Protein AF-A0A924AVD1-F1 (afdb_monomer_lite)

Foldseek 3Di:
DPPVVVPVVVVVVVVVVVVVVVVVVVLVVLLVVLLQVVLVQVQCLCADPVSVVVQCVQPVLCVCQVVLADSQVFQDKDWGWGDGDNDIDTLVQFQWAAASNNDIDRHADQPFADNRGFKTKHKIWGWPDNDRPRSFTKIKIKIWIWGDDGVRHIGTPVVSIDIDIDRPQVNDCQSVLVVLCFHDDPSDTGNPVFPPQEDVVVVWTFFDADPVGHTQTEHCDVDDDDPQWDFPGADSHGHTDIDGDDD

Sequence (247 aa):
MLVVAGLSSVVVLGTSSIFVNSIKAESVNERQFWLAARRMGFQSLIRSTNGWNAILANNPNMACFAAGTGCAAFSTSQPLVLSVDTDVLDGASNTNGMNNKGDFCNNFNVTNGDSSCPVGIKLNWVALCDDAACLRAQPKITIRFQTKEVGGPLIDLKSYDLIVFKDPKLESLNEVCTAMDGVLVGTICNITSLASACDPANSSFPLGFDNTGNVICGKPNPGACSASDVATGFDAQGGILCAPACL

Structure (mmCIF, N/CA/C/O backbone):
data_AF-A0A924AVD1-F1
#
_entry.id   AF-A0A924AVD1-F1
#
loop_
_atom_site.group_PDB
_atom_site.id
_atom_site.type_symbol
_atom_site.label_atom_id
_atom_site.label_alt_id
_atom_site.label_comp_id
_atom_site.label_asym_id
_atom_site.label_entity_id
_atom_site.label_seq_id
_atom_site.pdbx_PDB_ins_code
_atom_site.Cartn_x
_atom_site.Cartn_y
_atom_site.Cartn_z
_atom_site.occupancy
_atom_site.B_iso_or_equiv
_atom_site.auth_seq_id
_atom_site.auth_comp_id
_atom_site.auth_asym_id
_atom_site.auth_atom_id
_atom_site.pdbx_PDB_model_num
ATOM 1 N N . MET A 1 1 ? 29.055 -11.663 -63.057 1.00 41.22 1 MET A N 1
ATOM 2 C CA . MET A 1 1 ? 28.928 -12.123 -61.654 1.00 41.22 1 MET A CA 1
ATOM 3 C C . MET A 1 1 ? 29.045 -10.921 -60.703 1.00 41.22 1 MET A C 1
ATOM 5 O O . MET A 1 1 ? 30.032 -10.787 -60.003 1.00 41.22 1 MET A O 1
ATOM 9 N N . LEU A 1 2 ? 28.085 -9.984 -60.725 1.00 39.72 2 LEU A N 1
ATOM 10 C CA . LEU A 1 2 ? 28.166 -8.746 -59.913 1.00 39.72 2 LEU A CA 1
ATOM 11 C C . LEU A 1 2 ? 26.800 -8.183 -59.472 1.00 39.72 2 LEU A C 1
ATOM 13 O O . LEU A 1 2 ? 26.736 -7.106 -58.899 1.00 39.72 2 LEU A O 1
ATOM 17 N N . VAL A 1 3 ? 25.706 -8.923 -59.690 1.00 37.47 3 VAL A N 1
ATOM 18 C CA . VAL A 1 3 ? 24.340 -8.486 -59.322 1.00 37.47 3 VAL A CA 1
ATOM 19 C C . VAL A 1 3 ? 23.806 -9.231 -58.084 1.00 37.47 3 VAL A C 1
ATOM 21 O O . VAL A 1 3 ? 22.823 -8.824 -57.481 1.00 37.47 3 VAL A O 1
ATOM 24 N N . VAL A 1 4 ? 24.494 -10.285 -57.627 1.00 40.19 4 VAL A N 1
ATOM 25 C CA . VAL A 1 4 ? 24.039 -11.137 -56.506 1.00 40.19 4 VAL A CA 1
ATOM 26 C C . VAL A 1 4 ? 24.585 -10.674 -55.141 1.00 40.19 4 VAL A C 1
ATOM 28 O O . VAL A 1 4 ? 24.082 -11.089 -54.105 1.00 40.19 4 VAL A O 1
ATOM 31 N N . ALA A 1 5 ? 25.555 -9.754 -55.111 1.00 41.91 5 ALA A N 1
ATOM 32 C CA . ALA A 1 5 ? 26.127 -9.228 -53.863 1.00 41.91 5 ALA A CA 1
ATOM 33 C C . ALA A 1 5 ? 25.401 -7.981 -53.306 1.00 41.91 5 ALA A C 1
ATOM 35 O O . ALA A 1 5 ? 25.700 -7.552 -52.197 1.00 41.91 5 ALA A O 1
ATOM 36 N N . GLY A 1 6 ? 24.461 -7.391 -54.059 1.00 34.53 6 GLY A N 1
ATOM 37 C CA . GLY A 1 6 ? 23.742 -6.170 -53.657 1.00 34.53 6 GLY A CA 1
ATOM 38 C C . GLY A 1 6 ? 22.378 -6.401 -52.995 1.00 34.53 6 GLY A C 1
ATOM 39 O O . GLY A 1 6 ? 21.860 -5.502 -52.344 1.00 34.53 6 GLY A O 1
ATOM 40 N N . LEU A 1 7 ? 21.790 -7.593 -53.142 1.00 36.62 7 LEU A N 1
ATOM 41 C CA . LEU A 1 7 ? 20.468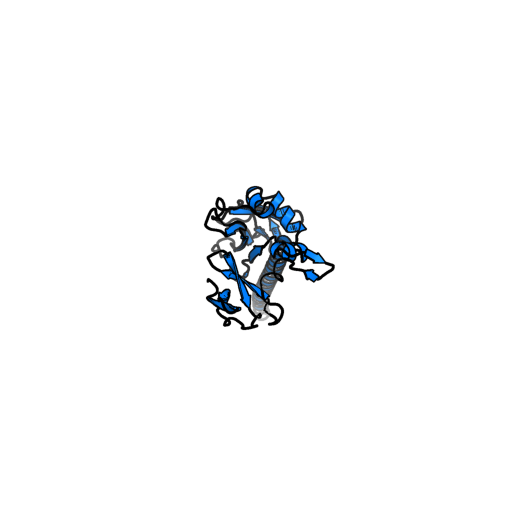 -7.925 -52.583 1.00 36.62 7 LEU A CA 1
ATOM 42 C C . LEU A 1 7 ? 20.548 -8.678 -51.246 1.00 36.62 7 LEU A C 1
ATOM 44 O O . LEU A 1 7 ? 19.568 -8.735 -50.509 1.00 36.62 7 LEU A O 1
ATOM 48 N N . SER A 1 8 ? 21.716 -9.214 -50.895 1.00 36.09 8 SER A N 1
ATOM 49 C CA . SER A 1 8 ? 21.957 -9.906 -49.625 1.00 36.09 8 SER A CA 1
ATOM 50 C C . SER A 1 8 ? 22.200 -8.956 -48.443 1.00 36.09 8 SER A C 1
ATOM 52 O O . SER A 1 8 ? 22.039 -9.367 -47.298 1.00 36.09 8 SER A O 1
ATOM 54 N N . SER A 1 9 ? 22.520 -7.681 -48.685 1.00 37.25 9 SER A N 1
ATOM 55 C CA . SER A 1 9 ? 22.743 -6.673 -47.635 1.00 37.25 9 SER A CA 1
ATOM 56 C C . SER A 1 9 ? 21.458 -5.998 -47.132 1.00 37.25 9 SER A C 1
ATOM 58 O O . SER A 1 9 ? 21.420 -5.535 -45.993 1.00 37.25 9 SER A O 1
ATOM 60 N N . VAL A 1 10 ? 20.380 -5.981 -47.926 1.00 40.06 10 VAL A N 1
ATOM 61 C CA . VAL A 1 10 ? 19.112 -5.316 -47.555 1.00 40.06 10 VAL A CA 1
ATOM 62 C C . VAL A 1 10 ? 18.244 -6.191 -46.640 1.00 40.06 10 VAL A C 1
ATOM 64 O O . VAL A 1 10 ? 17.538 -5.679 -45.773 1.00 40.06 10 VAL A O 1
ATOM 67 N N . VAL A 1 11 ? 18.345 -7.520 -46.746 1.00 36.00 11 VAL A N 1
ATOM 68 C CA . VAL A 1 11 ? 17.568 -8.449 -45.902 1.00 36.00 11 VAL A CA 1
ATOM 69 C C . VAL A 1 11 ? 18.109 -8.507 -44.465 1.00 36.00 11 VAL A C 1
ATOM 71 O O . VAL A 1 11 ? 17.329 -8.632 -43.525 1.00 36.00 11 VAL A O 1
ATOM 74 N N . VAL A 1 12 ? 19.419 -8.323 -44.264 1.00 38.16 12 VAL A N 1
ATOM 75 C CA . VAL A 1 12 ? 20.052 -8.362 -42.927 1.00 38.16 12 VAL A CA 1
ATOM 76 C C . VAL A 1 12 ? 19.762 -7.096 -42.100 1.00 38.16 12 VAL A C 1
ATOM 78 O O . VAL A 1 12 ? 19.676 -7.159 -40.872 1.00 38.16 12 VAL A O 1
ATOM 81 N N . LEU A 1 13 ? 19.534 -5.952 -42.754 1.00 36.09 13 LEU A N 1
ATOM 82 C CA . LEU A 1 13 ? 19.136 -4.704 -42.084 1.00 36.09 13 LEU A CA 1
ATOM 83 C C . LEU A 1 13 ? 17.622 -4.638 -41.799 1.00 36.09 13 LEU A C 1
ATOM 85 O O . LEU A 1 13 ? 17.199 -3.986 -40.847 1.00 36.09 13 LEU A O 1
ATOM 89 N N . GLY A 1 14 ? 16.799 -5.341 -42.585 1.00 30.80 14 GLY A N 1
ATOM 90 C CA . GLY A 1 14 ? 15.352 -5.428 -42.362 1.00 30.80 14 GLY A CA 1
ATOM 91 C C . GLY A 1 14 ? 14.972 -6.335 -41.187 1.00 30.80 14 GLY A C 1
ATOM 92 O O . GLY A 1 14 ? 14.141 -5.958 -40.360 1.00 30.80 14 GLY A O 1
ATOM 93 N N . THR A 1 15 ? 15.609 -7.503 -41.052 1.00 33.97 15 THR A N 1
ATOM 94 C CA . THR A 1 15 ? 15.288 -8.468 -39.982 1.00 33.97 15 THR A CA 1
ATOM 95 C C . THR A 1 15 ? 15.719 -7.995 -38.598 1.00 33.97 15 THR A C 1
ATOM 97 O O . THR A 1 15 ? 15.022 -8.254 -37.620 1.00 33.97 15 THR A O 1
ATOM 100 N N . SER A 1 16 ? 16.817 -7.246 -38.499 1.00 35.16 16 SER A N 1
ATOM 101 C CA . SER A 1 16 ? 17.309 -6.707 -37.226 1.00 35.16 16 SER A CA 1
ATOM 102 C C . SER A 1 16 ? 16.343 -5.682 -36.618 1.00 35.16 16 SER A C 1
ATOM 104 O O . SER A 1 16 ? 16.142 -5.682 -35.407 1.00 35.16 16 SER A O 1
ATOM 106 N N . SER A 1 17 ? 15.654 -4.881 -37.436 1.00 36.41 17 SER A N 1
ATOM 107 C CA . SER A 1 17 ? 14.639 -3.933 -36.948 1.00 36.41 17 SER A CA 1
ATOM 108 C C . SER A 1 17 ? 13.372 -4.617 -36.407 1.00 36.41 17 SER A C 1
ATOM 110 O O . SER A 1 17 ? 12.831 -4.189 -35.387 1.00 36.41 17 SER A O 1
ATOM 112 N N . ILE A 1 18 ? 12.935 -5.719 -37.028 1.00 34.75 18 ILE A N 1
ATOM 113 C CA . ILE A 1 18 ? 11.771 -6.501 -36.583 1.00 34.75 18 ILE A CA 1
ATOM 114 C C . ILE A 1 18 ? 12.108 -7.265 -35.300 1.00 34.75 18 ILE A C 1
ATOM 116 O O . ILE A 1 18 ? 11.344 -7.193 -34.346 1.00 34.75 18 ILE A O 1
ATOM 120 N N . PHE A 1 19 ? 13.280 -7.902 -35.221 1.00 40.88 19 PHE A N 1
ATOM 121 C CA . PHE A 1 19 ? 13.729 -8.582 -34.002 1.00 40.88 19 PHE A CA 1
ATOM 122 C C . PHE A 1 19 ? 13.902 -7.620 -32.821 1.00 40.88 19 PHE A C 1
ATOM 124 O O . PHE A 1 19 ? 13.449 -7.922 -31.721 1.00 40.88 19 PHE A O 1
ATOM 131 N N . VAL A 1 20 ? 14.493 -6.438 -33.030 1.00 43.12 20 VAL A N 1
ATOM 132 C CA . VAL A 1 20 ? 14.630 -5.426 -31.967 1.00 43.12 20 VAL A CA 1
ATOM 133 C C . VAL A 1 20 ? 13.262 -4.906 -31.518 1.00 43.12 20 VAL A C 1
ATOM 135 O O . VAL A 1 20 ? 13.056 -4.706 -30.323 1.00 43.12 20 VAL A O 1
ATOM 138 N N . ASN A 1 21 ? 12.307 -4.726 -32.435 1.00 35.50 21 ASN A N 1
ATOM 139 C CA . ASN A 1 21 ? 10.946 -4.320 -32.080 1.00 35.50 21 ASN A CA 1
ATOM 140 C C . ASN A 1 21 ? 10.165 -5.434 -31.366 1.00 35.50 21 ASN A C 1
ATOM 142 O O . ASN A 1 21 ? 9.433 -5.136 -30.427 1.00 35.50 21 ASN A O 1
ATOM 146 N N . SER A 1 22 ? 10.360 -6.701 -31.737 1.00 38.41 22 SER A N 1
ATOM 147 C CA . SER A 1 22 ? 9.773 -7.852 -31.042 1.00 38.41 22 SER A CA 1
ATOM 148 C C . SER A 1 22 ? 10.340 -8.025 -29.631 1.00 38.41 22 SER A C 1
ATOM 150 O O . SER A 1 22 ? 9.563 -8.171 -28.697 1.00 38.41 22 SER A O 1
ATOM 152 N N . ILE A 1 23 ? 11.659 -7.897 -29.442 1.00 52.56 23 ILE A N 1
ATOM 153 C CA . ILE A 1 23 ? 12.310 -7.954 -28.116 1.00 52.56 23 ILE A CA 1
ATOM 154 C C . ILE A 1 23 ? 11.870 -6.771 -27.235 1.00 52.56 23 ILE A C 1
ATOM 156 O O . ILE A 1 23 ? 11.630 -6.918 -26.034 1.00 52.56 23 ILE A O 1
ATOM 160 N N . LYS A 1 24 ? 11.706 -5.578 -27.822 1.00 53.66 24 LYS A N 1
ATOM 161 C CA . LYS A 1 24 ? 11.151 -4.418 -27.109 1.00 53.66 24 LYS A CA 1
ATOM 162 C C . LYS A 1 24 ? 9.690 -4.641 -26.719 1.00 53.66 24 LYS A C 1
ATOM 164 O O . LYS A 1 24 ? 9.323 -4.337 -25.591 1.00 53.66 24 LYS A O 1
ATOM 169 N N . ALA A 1 25 ? 8.869 -5.199 -27.605 1.00 54.06 25 ALA A N 1
ATOM 170 C CA . ALA A 1 25 ? 7.477 -5.515 -27.296 1.00 54.06 25 ALA A CA 1
ATOM 171 C C . ALA A 1 25 ? 7.361 -6.592 -26.204 1.00 54.06 25 ALA A C 1
ATOM 173 O O . ALA A 1 25 ? 6.548 -6.457 -25.294 1.00 54.06 25 ALA A O 1
ATOM 174 N N . GLU A 1 26 ? 8.209 -7.619 -26.248 1.00 58.81 26 GLU A N 1
ATOM 175 C CA . GLU A 1 26 ? 8.265 -8.682 -25.243 1.00 58.81 26 GLU A CA 1
ATOM 176 C C . GLU A 1 26 ? 8.678 -8.143 -23.870 1.00 58.81 26 GLU A C 1
ATOM 178 O O . GLU A 1 26 ? 7.962 -8.352 -22.896 1.00 58.81 26 GLU A O 1
ATOM 183 N N . SER A 1 27 ? 9.748 -7.346 -23.797 1.00 62.22 27 SER A N 1
ATOM 184 C CA . SER A 1 27 ? 10.194 -6.746 -22.529 1.00 62.22 27 SER A CA 1
ATOM 185 C C . SER A 1 27 ? 9.195 -5.736 -21.950 1.00 62.22 27 SER A C 1
ATOM 187 O O . SER A 1 27 ? 9.051 -5.637 -20.731 1.00 62.22 27 SER A O 1
ATOM 189 N N . VAL A 1 28 ? 8.452 -5.011 -22.797 1.00 67.56 28 VAL A N 1
ATOM 190 C CA . VAL A 1 28 ? 7.350 -4.147 -22.348 1.00 67.56 28 VAL A CA 1
ATOM 191 C C . VAL A 1 28 ? 6.199 -4.982 -21.788 1.00 67.56 28 VAL A C 1
ATOM 193 O O . VAL A 1 28 ? 5.707 -4.656 -20.708 1.00 67.56 28 VAL A O 1
ATOM 196 N N . ASN A 1 29 ? 5.796 -6.057 -22.467 1.00 71.62 29 ASN A N 1
ATOM 197 C CA . ASN A 1 29 ? 4.715 -6.934 -22.011 1.00 71.62 29 ASN A CA 1
ATOM 198 C C . ASN A 1 29 ? 5.078 -7.666 -20.711 1.00 71.62 29 ASN A C 1
ATOM 200 O O . ASN A 1 29 ? 4.261 -7.732 -19.793 1.00 71.62 29 ASN A O 1
ATOM 204 N N . GLU A 1 30 ? 6.313 -8.155 -20.597 1.00 76.50 30 GLU A N 1
ATOM 205 C CA . GLU A 1 30 ? 6.822 -8.811 -19.392 1.00 76.50 30 GLU A CA 1
ATOM 206 C C . GLU A 1 30 ? 6.844 -7.837 -18.205 1.00 76.50 30 GLU A C 1
ATOM 208 O O . GLU A 1 30 ? 6.291 -8.130 -17.143 1.00 76.50 30 GLU A O 1
ATOM 213 N N . ARG A 1 31 ? 7.361 -6.617 -18.404 1.00 80.19 31 ARG A N 1
ATOM 214 C CA . ARG A 1 31 ? 7.337 -5.568 -17.375 1.00 80.19 31 ARG A CA 1
ATOM 215 C C . ARG A 1 31 ? 5.913 -5.255 -16.910 1.00 80.19 31 ARG A C 1
ATOM 217 O O . ARG A 1 31 ? 5.677 -5.116 -15.712 1.00 80.19 31 ARG A O 1
ATOM 224 N N . GLN A 1 32 ? 4.957 -5.132 -17.833 1.00 78.56 32 GLN A N 1
ATOM 225 C CA . GLN A 1 32 ? 3.556 -4.869 -17.486 1.00 78.56 32 GLN A CA 1
ATOM 226 C C . GLN A 1 32 ? 2.936 -6.011 -16.673 1.00 78.56 32 GLN A C 1
ATOM 228 O O . GLN A 1 32 ? 2.228 -5.745 -15.698 1.00 78.56 32 GLN A O 1
ATOM 233 N N . PHE A 1 33 ? 3.221 -7.261 -17.046 1.00 77.56 33 PHE A N 1
ATOM 234 C CA . PHE A 1 33 ? 2.784 -8.441 -16.305 1.00 77.56 33 PHE A CA 1
ATOM 235 C C . PHE A 1 33 ? 3.312 -8.416 -14.867 1.00 77.56 33 PHE A C 1
ATOM 237 O O . PHE A 1 33 ? 2.529 -8.530 -13.922 1.00 77.56 33 PHE A O 1
ATOM 244 N N . TRP A 1 34 ? 4.613 -8.186 -14.682 1.00 85.50 34 TRP A N 1
ATOM 245 C CA . TRP A 1 34 ? 5.218 -8.163 -13.351 1.00 85.50 34 TRP A CA 1
ATOM 246 C C . TRP A 1 34 ? 4.754 -6.985 -12.494 1.00 85.50 34 TRP A C 1
ATOM 248 O O . TRP A 1 34 ? 4.535 -7.160 -11.297 1.00 85.50 34 TRP A O 1
ATOM 258 N N . LEU A 1 35 ? 4.508 -5.811 -13.086 1.00 83.00 35 LEU A N 1
ATOM 259 C CA . LEU A 1 35 ? 3.892 -4.684 -12.373 1.00 83.00 35 LEU A CA 1
ATOM 260 C C . LEU A 1 35 ? 2.494 -5.035 -11.858 1.00 83.00 35 LEU A C 1
ATOM 262 O O . LEU A 1 35 ? 2.168 -4.751 -10.705 1.00 83.00 35 LEU A O 1
ATOM 266 N N . ALA A 1 36 ? 1.672 -5.684 -12.686 1.00 75.31 36 ALA A N 1
ATOM 267 C CA . ALA A 1 36 ? 0.352 -6.146 -12.272 1.00 75.31 36 ALA A CA 1
ATOM 268 C C . ALA A 1 36 ? 0.444 -7.226 -11.178 1.00 75.31 36 ALA A C 1
ATOM 270 O O . ALA A 1 36 ? -0.276 -7.152 -10.181 1.00 75.31 36 ALA A O 1
ATOM 271 N N . ALA A 1 37 ? 1.365 -8.184 -11.319 1.00 75.50 37 ALA A N 1
ATOM 272 C CA . ALA A 1 37 ? 1.609 -9.225 -10.325 1.00 75.50 37 ALA A CA 1
ATOM 273 C C . ALA A 1 37 ? 2.035 -8.633 -8.971 1.00 75.50 37 ALA A C 1
ATOM 275 O O . ALA A 1 37 ? 1.447 -8.967 -7.942 1.00 75.50 37 ALA A O 1
ATOM 276 N N . ARG A 1 38 ? 2.987 -7.690 -8.958 1.00 85.06 38 ARG A N 1
ATOM 277 C CA . ARG A 1 38 ? 3.423 -7.011 -7.728 1.00 85.06 38 ARG A CA 1
ATOM 278 C C . ARG A 1 38 ? 2.327 -6.155 -7.120 1.00 85.06 38 ARG A C 1
ATOM 280 O O . ARG A 1 38 ? 2.141 -6.204 -5.909 1.00 85.06 38 ARG A O 1
ATOM 287 N N . ARG A 1 39 ? 1.534 -5.452 -7.932 1.00 83.06 39 ARG A N 1
ATOM 288 C CA . ARG A 1 39 ? 0.348 -4.730 -7.450 1.00 83.06 39 ARG A CA 1
ATOM 289 C C . ARG A 1 39 ? -0.623 -5.657 -6.712 1.00 83.06 39 ARG A C 1
ATOM 291 O O . ARG A 1 39 ? -1.064 -5.315 -5.616 1.00 83.06 39 ARG A O 1
ATOM 298 N N . MET A 1 40 ? -0.933 -6.828 -7.271 1.00 73.31 40 MET A N 1
ATOM 299 C CA . MET A 1 40 ? -1.779 -7.822 -6.597 1.00 73.31 40 MET A CA 1
ATOM 300 C C . MET A 1 40 ? -1.122 -8.364 -5.322 1.00 73.31 40 MET A C 1
ATOM 302 O O . MET A 1 40 ? -1.793 -8.476 -4.297 1.00 73.31 40 MET A O 1
ATOM 306 N N . GLY A 1 41 ? 0.185 -8.638 -5.358 1.00 76.69 41 GLY A N 1
ATOM 307 C CA . GLY A 1 41 ? 0.960 -9.083 -4.197 1.00 76.69 41 GLY A CA 1
ATOM 308 C C . GLY A 1 41 ? 0.916 -8.083 -3.041 1.00 76.69 41 GLY A C 1
ATOM 309 O O . GLY A 1 41 ? 0.565 -8.455 -1.924 1.00 76.69 41 GLY A O 1
ATOM 310 N N . PHE A 1 42 ? 1.162 -6.797 -3.312 1.00 85.38 42 PHE A N 1
ATOM 311 C CA . PHE A 1 42 ? 1.040 -5.732 -2.314 1.00 85.38 42 PHE A CA 1
ATOM 312 C C . PHE A 1 42 ? -0.377 -5.628 -1.753 1.00 85.38 42 PHE A C 1
ATOM 314 O O . PHE A 1 42 ? -0.558 -5.523 -0.542 1.00 85.38 42 PHE A O 1
ATOM 321 N N . GLN A 1 43 ? -1.394 -5.684 -2.616 1.00 80.69 43 GLN A N 1
ATOM 322 C CA . GLN A 1 43 ? -2.783 -5.643 -2.171 1.00 80.69 43 GLN A CA 1
ATOM 323 C C . GLN A 1 43 ? -3.119 -6.828 -1.256 1.00 80.69 43 GLN A C 1
ATOM 325 O O . GLN A 1 43 ? -3.779 -6.634 -0.236 1.00 80.69 43 GLN A O 1
ATOM 330 N N . SER A 1 44 ? -2.663 -8.034 -1.601 1.00 75.44 44 SER A N 1
ATOM 331 C CA . SER A 1 44 ? -2.842 -9.233 -0.779 1.00 75.44 44 SER A CA 1
ATOM 332 C C . SER A 1 44 ? -2.127 -9.103 0.563 1.00 75.44 44 SER A C 1
ATOM 334 O O . SER A 1 44 ? -2.723 -9.386 1.599 1.00 75.44 44 SER A O 1
ATOM 336 N N . LEU A 1 45 ? -0.880 -8.623 0.560 1.00 83.31 45 LEU A N 1
ATOM 337 C CA . LEU A 1 45 ? -0.095 -8.393 1.771 1.00 83.31 45 LEU A CA 1
ATOM 338 C C . LEU A 1 45 ? -0.822 -7.436 2.723 1.00 83.31 45 LEU A C 1
ATOM 340 O O . LEU A 1 45 ? -1.065 -7.794 3.871 1.00 83.31 45 LEU A O 1
ATOM 344 N N . ILE A 1 46 ? -1.234 -6.265 2.225 1.00 84.44 46 ILE A N 1
ATOM 345 C CA . ILE A 1 46 ? -1.905 -5.227 3.025 1.00 84.44 46 ILE A CA 1
ATOM 346 C C . ILE A 1 46 ? -3.252 -5.716 3.576 1.00 84.44 46 ILE A C 1
ATOM 348 O O . ILE A 1 46 ? -3.639 -5.336 4.677 1.00 84.44 46 ILE A O 1
ATOM 352 N N . ARG A 1 47 ? -3.989 -6.531 2.809 1.00 77.50 47 ARG A N 1
ATOM 353 C CA . ARG A 1 47 ? -5.314 -7.034 3.208 1.00 77.50 47 ARG A CA 1
ATOM 354 C C . ARG A 1 47 ? -5.266 -8.261 4.110 1.00 77.50 47 ARG A C 1
ATOM 356 O O . ARG A 1 47 ? -6.268 -8.553 4.747 1.00 77.50 47 ARG A O 1
ATOM 363 N N . SER A 1 48 ? -4.166 -9.005 4.115 1.00 77.94 48 SER A N 1
ATOM 364 C CA . SER A 1 48 ? -4.019 -10.178 4.973 1.00 77.94 48 SER A CA 1
ATOM 365 C C . SER A 1 48 ? -3.688 -9.762 6.405 1.00 77.94 48 SER A C 1
ATOM 367 O O . SER A 1 48 ? -2.835 -8.901 6.602 1.00 77.94 48 SER A O 1
ATOM 369 N N . THR A 1 49 ? -4.267 -10.428 7.404 1.00 80.12 49 THR A N 1
ATOM 370 C CA . THR A 1 49 ? -3.974 -10.160 8.823 1.00 80.12 49 THR A CA 1
ATOM 371 C C . THR A 1 49 ? -2.482 -10.300 9.141 1.00 80.12 49 THR A C 1
ATOM 373 O O . THR A 1 49 ? -1.893 -9.442 9.795 1.00 80.12 49 THR A O 1
ATOM 376 N N . ASN A 1 50 ? -1.829 -11.349 8.627 1.00 82.25 50 ASN A N 1
ATOM 377 C CA . ASN A 1 50 ? -0.395 -11.571 8.846 1.00 82.25 50 ASN A CA 1
ATOM 378 C C . ASN A 1 50 ? 0.462 -10.470 8.211 1.00 82.25 50 ASN A C 1
ATOM 380 O O . ASN A 1 50 ? 1.375 -9.955 8.854 1.00 82.25 50 ASN A O 1
ATOM 384 N N . GLY A 1 51 ? 0.159 -10.090 6.966 1.00 86.12 51 GLY A N 1
ATOM 385 C CA . GLY A 1 51 ? 0.863 -9.005 6.293 1.00 86.12 51 GLY A CA 1
ATOM 386 C C . GLY A 1 51 ? 0.619 -7.663 6.975 1.00 86.12 51 GLY A C 1
ATOM 387 O O . GLY A 1 51 ? 1.567 -6.920 7.199 1.00 86.12 51 GLY A O 1
ATOM 388 N N . TRP A 1 52 ? -0.611 -7.383 7.407 1.00 87.62 52 TRP A N 1
ATOM 389 C CA . TRP A 1 52 ? -0.944 -6.176 8.158 1.00 87.62 52 TRP A CA 1
ATOM 390 C C . TRP A 1 52 ? -0.184 -6.083 9.485 1.00 87.62 52 TRP A C 1
ATOM 392 O O . TRP A 1 52 ? 0.399 -5.045 9.789 1.00 87.62 52 TRP A O 1
ATOM 402 N N . ASN A 1 53 ? -0.102 -7.176 10.243 1.00 87.56 53 ASN A N 1
ATOM 403 C CA . ASN A 1 53 ? 0.678 -7.217 11.480 1.00 87.56 53 ASN A CA 1
ATOM 404 C C . ASN A 1 53 ? 2.172 -6.967 11.228 1.00 87.56 53 ASN A C 1
ATOM 406 O O . ASN A 1 53 ? 2.804 -6.237 11.991 1.00 87.56 53 ASN A O 1
ATOM 410 N N . ALA A 1 54 ? 2.731 -7.510 10.142 1.00 90.19 54 ALA A N 1
ATOM 411 C CA . ALA A 1 54 ? 4.110 -7.224 9.744 1.00 90.19 54 ALA A CA 1
ATOM 412 C C . ALA A 1 54 ? 4.305 -5.744 9.362 1.00 90.19 54 ALA A C 1
ATOM 414 O O . ALA A 1 54 ? 5.304 -5.132 9.737 1.00 90.19 54 ALA A O 1
ATOM 415 N N . ILE A 1 55 ? 3.327 -5.141 8.677 1.00 92.88 55 ILE A N 1
ATOM 416 C CA . ILE A 1 55 ? 3.328 -3.706 8.364 1.00 92.88 55 ILE A CA 1
ATOM 417 C C . ILE A 1 55 ? 3.338 -2.883 9.653 1.00 92.88 55 ILE A C 1
ATOM 419 O O . ILE A 1 55 ? 4.183 -2.004 9.802 1.00 92.88 55 ILE A O 1
ATOM 423 N N . LEU A 1 56 ? 2.454 -3.179 10.606 1.00 91.69 56 LEU A N 1
ATOM 424 C CA . LEU A 1 56 ? 2.406 -2.471 11.887 1.00 91.69 56 LEU A CA 1
ATOM 425 C C . LEU A 1 56 ? 3.709 -2.622 12.685 1.00 91.69 56 LEU A C 1
ATOM 427 O O . LEU A 1 56 ? 4.180 -1.647 13.265 1.00 91.69 56 LEU A O 1
ATOM 431 N N . ALA A 1 57 ? 4.322 -3.809 12.671 1.00 92.06 57 ALA A N 1
ATOM 432 C CA . ALA A 1 57 ? 5.599 -4.056 13.338 1.00 92.06 57 ALA A CA 1
ATOM 433 C C . ALA A 1 57 ? 6.744 -3.210 12.753 1.00 92.06 57 ALA A C 1
ATOM 435 O O . ALA A 1 57 ? 7.566 -2.681 13.500 1.00 92.06 57 ALA A O 1
ATOM 436 N N . ASN A 1 58 ? 6.770 -3.034 11.429 1.00 94.44 58 ASN A N 1
ATOM 437 C CA . ASN A 1 58 ? 7.787 -2.235 10.742 1.00 94.44 58 ASN A CA 1
ATOM 438 C C . ASN A 1 58 ? 7.510 -0.723 10.771 1.00 94.44 58 ASN A C 1
ATOM 440 O O . ASN A 1 58 ? 8.394 0.065 10.443 1.00 94.44 58 ASN A O 1
ATOM 444 N N . ASN A 1 59 ? 6.300 -0.300 11.152 1.00 94.62 59 ASN A N 1
ATOM 445 C CA . ASN A 1 59 ? 5.886 1.103 11.152 1.00 94.62 59 ASN A CA 1
ATOM 446 C C . ASN A 1 59 ? 5.299 1.492 12.521 1.00 94.62 59 ASN A C 1
ATOM 448 O O . ASN A 1 59 ? 4.081 1.616 12.651 1.00 94.62 59 ASN A O 1
ATOM 452 N N . PRO A 1 60 ? 6.132 1.759 13.546 1.00 91.38 60 PRO A N 1
ATOM 453 C CA . PRO A 1 60 ? 5.663 2.073 14.902 1.00 91.38 60 PRO A CA 1
ATOM 454 C C . PRO A 1 60 ? 4.684 3.256 14.978 1.00 91.38 60 PRO A C 1
ATOM 456 O O . PRO A 1 60 ? 3.788 3.277 15.818 1.00 91.38 60 PRO A O 1
ATOM 459 N N . ASN A 1 61 ? 4.798 4.216 14.058 1.00 89.19 61 ASN A N 1
ATOM 460 C CA . ASN A 1 61 ? 3.895 5.368 13.952 1.00 89.19 61 ASN A CA 1
ATOM 461 C C . ASN A 1 61 ? 2.457 4.986 13.545 1.00 89.19 61 ASN A C 1
ATOM 463 O O . ASN A 1 61 ? 1.542 5.789 13.681 1.00 89.19 61 ASN A O 1
ATOM 467 N N . MET A 1 62 ? 2.233 3.754 13.084 1.00 90.19 62 MET A N 1
ATOM 468 C CA . MET A 1 62 ? 0.914 3.203 12.769 1.00 90.19 62 MET A CA 1
ATOM 469 C C . MET A 1 62 ? 0.252 2.504 13.971 1.00 90.19 62 MET A C 1
ATOM 471 O O . MET A 1 62 ? -0.862 1.998 13.844 1.00 90.19 62 MET A O 1
ATOM 475 N N . ALA A 1 63 ? 0.892 2.481 15.150 1.00 85.56 63 ALA A N 1
ATOM 476 C CA . ALA A 1 63 ? 0.389 1.774 16.334 1.00 85.56 63 ALA A CA 1
ATOM 477 C C . ALA A 1 63 ? -1.013 2.226 16.787 1.00 85.56 63 ALA A C 1
ATOM 479 O O . ALA A 1 63 ? -1.768 1.430 17.345 1.00 85.56 63 ALA A O 1
ATOM 480 N N . CYS A 1 64 ? -1.400 3.474 16.505 1.00 81.25 64 CYS A N 1
ATOM 481 C CA . CYS A 1 64 ? -2.736 3.993 16.809 1.00 81.25 64 CYS A CA 1
ATOM 482 C C . CYS A 1 64 ? -3.859 3.225 16.079 1.00 81.25 64 CYS A C 1
ATOM 484 O O . CYS A 1 64 ? -4.938 3.049 16.644 1.00 81.25 64 CYS A O 1
ATOM 486 N N . PHE A 1 65 ? -3.598 2.662 14.890 1.00 82.94 65 PHE A N 1
ATOM 487 C CA . PHE A 1 65 ? -4.568 1.811 14.187 1.00 82.94 65 PHE A CA 1
ATOM 488 C C . PHE A 1 65 ? -4.778 0.460 14.875 1.00 82.94 65 PHE A C 1
ATOM 490 O O . PHE A 1 65 ? -5.884 -0.072 14.840 1.00 82.94 65 PHE A O 1
ATOM 497 N N . ALA A 1 66 ? -3.737 -0.083 15.512 1.00 79.12 66 ALA A N 1
ATOM 498 C CA . ALA A 1 66 ? -3.834 -1.317 16.290 1.00 79.12 66 ALA A CA 1
ATOM 499 C C . ALA A 1 66 ? -4.556 -1.085 17.625 1.00 79.12 66 ALA A C 1
ATOM 501 O O . ALA A 1 66 ? -5.366 -1.903 18.049 1.00 79.12 66 ALA A O 1
ATOM 502 N N . ALA A 1 67 ? -4.284 0.052 18.271 1.00 77.44 67 ALA A N 1
ATOM 503 C CA . ALA A 1 67 ? -4.896 0.427 19.543 1.00 77.44 67 ALA A CA 1
ATOM 504 C C . ALA A 1 67 ? -6.334 0.965 19.402 1.00 77.44 67 ALA A C 1
ATOM 506 O O . ALA A 1 67 ? -7.037 1.087 20.403 1.00 77.44 67 ALA A O 1
ATOM 507 N N . GLY A 1 68 ? -6.771 1.313 18.186 1.00 71.75 68 GLY A N 1
ATOM 508 C CA . GLY A 1 68 ? -8.070 1.947 17.953 1.00 71.75 68 GLY A CA 1
ATOM 509 C C . GLY A 1 68 ? -8.170 3.341 18.578 1.00 71.75 68 GLY A C 1
ATOM 510 O O . GLY A 1 68 ? -9.232 3.724 19.061 1.00 71.75 68 GLY A O 1
ATOM 511 N N . THR A 1 69 ? -7.058 4.076 18.619 1.00 73.69 69 THR A N 1
ATOM 512 C CA . THR A 1 69 ? -6.984 5.444 19.147 1.00 73.69 69 THR A CA 1
ATOM 513 C C . THR A 1 69 ? -6.869 6.458 18.007 1.00 73.69 69 THR A C 1
ATOM 515 O O . THR A 1 69 ? -6.605 6.101 16.858 1.00 73.69 69 THR A O 1
ATOM 518 N N . GLY A 1 70 ? -7.086 7.743 18.302 1.00 72.38 70 GLY A N 1
ATOM 519 C CA . GLY A 1 70 ? -6.945 8.804 17.302 1.00 72.38 70 GLY A CA 1
ATOM 520 C C . GLY A 1 70 ? -5.517 8.899 16.746 1.00 72.38 70 GLY A C 1
ATOM 521 O O . GLY A 1 70 ? -4.548 8.907 17.503 1.00 72.38 70 GLY A O 1
ATOM 522 N N . CYS A 1 71 ? -5.394 9.017 15.421 1.00 77.06 71 CYS A N 1
ATOM 523 C CA . CYS A 1 71 ? -4.117 9.100 14.693 1.00 77.06 71 CYS A CA 1
ATOM 524 C C . CYS A 1 71 ? -3.822 10.512 14.140 1.00 77.06 71 CYS A C 1
ATOM 526 O O . CYS A 1 71 ? -3.141 10.641 13.125 1.00 77.06 71 CYS A O 1
ATOM 528 N N . ALA A 1 72 ? -4.335 11.575 14.773 1.00 72.50 72 ALA A N 1
ATOM 529 C CA . ALA A 1 72 ? -4.324 12.940 14.220 1.00 72.50 72 ALA A CA 1
ATOM 530 C C . ALA A 1 72 ? -2.920 13.480 13.869 1.00 72.50 72 ALA A C 1
ATOM 532 O O . ALA A 1 72 ? -2.770 14.247 12.924 1.00 72.50 72 ALA A O 1
ATOM 533 N N . ALA A 1 73 ? -1.870 13.036 14.572 1.00 79.19 73 ALA A N 1
ATOM 534 C CA . ALA A 1 73 ? -0.482 13.405 14.267 1.00 79.19 73 ALA A CA 1
ATOM 535 C C . ALA A 1 73 ? 0.008 12.907 12.889 1.00 79.19 73 ALA A C 1
ATOM 537 O O . ALA A 1 73 ? 1.050 13.349 12.409 1.00 79.19 73 ALA A O 1
ATOM 538 N N . PHE A 1 74 ? -0.737 12.000 12.251 1.00 85.75 74 PHE A N 1
ATOM 539 C CA . PHE A 1 74 ? -0.370 11.334 11.003 1.00 85.75 74 PHE A CA 1
ATOM 540 C C . PHE A 1 74 ? -1.357 11.622 9.862 1.00 85.75 74 PHE A C 1
ATOM 542 O O . PHE A 1 74 ? -1.478 10.826 8.931 1.00 85.75 74 PHE A O 1
ATOM 549 N N . SER A 1 75 ? -2.041 12.772 9.907 1.00 82.50 75 SER A N 1
ATOM 550 C CA . SER A 1 75 ? -2.917 13.267 8.829 1.00 82.50 75 SER A CA 1
ATOM 551 C C . SER A 1 75 ? -2.162 13.696 7.562 1.00 82.50 75 SER A C 1
ATOM 553 O O . SER A 1 75 ? -2.760 13.949 6.517 1.00 82.50 75 SER A O 1
ATOM 555 N N . THR A 1 76 ? -0.828 13.741 7.618 1.00 87.62 76 THR A N 1
ATOM 556 C CA . THR A 1 76 ? 0.045 14.001 6.468 1.00 87.62 76 THR A CA 1
ATOM 557 C C . THR A 1 76 ? 0.714 12.720 5.982 1.00 87.62 76 THR A C 1
ATOM 559 O O . THR A 1 76 ? 0.985 11.814 6.767 1.00 87.62 76 THR A O 1
ATOM 562 N N . SER A 1 77 ? 1.001 12.651 4.678 1.00 91.06 77 SER A N 1
ATOM 563 C CA . SER A 1 77 ? 1.651 11.492 4.054 1.00 91.06 77 SER A CA 1
ATOM 564 C C . SER A 1 77 ? 2.988 11.167 4.723 1.00 91.06 77 SER A C 1
ATOM 566 O O . SER A 1 77 ? 3.896 11.994 4.730 1.00 91.06 77 SER A O 1
ATOM 568 N N . GLN A 1 78 ? 3.111 9.942 5.220 1.00 94.44 78 GLN A N 1
ATOM 569 C CA . GLN A 1 78 ? 4.304 9.379 5.841 1.00 94.44 78 GLN A CA 1
ATOM 570 C C . GLN A 1 78 ? 4.906 8.282 4.952 1.00 94.44 78 GLN A C 1
ATOM 572 O O . GLN A 1 78 ? 4.156 7.594 4.249 1.00 94.44 78 GLN A O 1
ATOM 577 N N . PRO A 1 79 ? 6.234 8.069 4.990 1.00 96.00 79 PRO A N 1
ATOM 578 C CA . PRO A 1 79 ? 6.846 6.914 4.344 1.00 96.00 79 PRO A CA 1
ATOM 579 C C . PRO A 1 79 ? 6.336 5.615 4.979 1.00 96.00 79 PRO A C 1
ATOM 581 O O . PRO A 1 79 ? 6.079 5.550 6.183 1.00 96.00 79 PRO A O 1
ATOM 584 N N . LEU A 1 80 ? 6.180 4.583 4.152 1.00 96.50 80 LEU A N 1
ATOM 585 C CA . LEU A 1 80 ? 5.746 3.252 4.573 1.00 96.50 80 LEU A CA 1
ATOM 586 C C . LEU A 1 80 ? 6.871 2.239 4.370 1.00 96.50 80 LEU A C 1
ATOM 588 O O . LEU A 1 80 ? 7.429 2.162 3.278 1.00 96.50 80 LEU A O 1
ATOM 592 N N . VAL A 1 81 ? 7.139 1.416 5.380 1.00 96.62 81 VAL A N 1
ATOM 593 C CA . VAL A 1 81 ? 8.059 0.277 5.280 1.00 96.62 81 VAL A CA 1
ATOM 594 C C . VAL A 1 81 ? 7.265 -1.010 5.056 1.00 96.62 81 VAL A C 1
ATOM 596 O O . VAL A 1 81 ? 6.413 -1.367 5.870 1.00 96.62 81 VAL A O 1
ATOM 599 N N . LEU A 1 82 ? 7.535 -1.724 3.963 1.00 94.69 82 LEU A N 1
ATOM 600 C CA . LEU A 1 82 ? 6.904 -3.003 3.629 1.00 94.69 82 LEU A CA 1
ATOM 601 C C . LEU A 1 82 ? 7.953 -4.110 3.533 1.00 94.69 82 LEU A C 1
ATOM 603 O O . LEU A 1 82 ? 8.921 -3.975 2.791 1.00 94.69 82 LEU A O 1
ATOM 607 N N . SER A 1 83 ? 7.726 -5.231 4.216 1.00 92.50 83 SER A N 1
ATOM 608 C CA . SER A 1 83 ? 8.470 -6.471 3.964 1.00 92.50 83 SER A CA 1
ATOM 609 C C . SER A 1 83 ? 7.700 -7.312 2.955 1.00 92.50 83 SER A C 1
ATOM 611 O O . SER A 1 83 ? 6.551 -7.674 3.212 1.00 92.50 83 SER A O 1
ATOM 613 N N . VAL A 1 84 ? 8.312 -7.598 1.809 1.00 88.19 84 VAL A N 1
ATOM 614 C CA . VAL A 1 84 ? 7.711 -8.404 0.741 1.00 88.19 84 VAL A CA 1
ATOM 615 C C . VAL A 1 84 ? 8.692 -9.493 0.355 1.00 88.19 84 VAL A C 1
ATOM 617 O O . VAL A 1 84 ? 9.824 -9.201 -0.015 1.00 88.19 84 VAL A O 1
ATOM 620 N N . ASP A 1 85 ? 8.252 -10.745 0.441 1.00 84.06 85 ASP A N 1
ATOM 621 C CA . ASP A 1 85 ? 9.113 -11.916 0.282 1.00 84.06 85 ASP A CA 1
ATOM 622 C C . ASP A 1 85 ? 10.308 -11.853 1.258 1.00 84.06 85 ASP A C 1
ATOM 624 O O . ASP A 1 85 ? 10.118 -11.937 2.473 1.00 84.06 85 ASP A O 1
ATOM 628 N N . THR A 1 86 ? 11.526 -11.682 0.743 1.00 85.88 86 THR A N 1
ATOM 629 C CA . THR A 1 86 ? 12.761 -11.518 1.526 1.00 85.88 86 THR A CA 1
ATOM 630 C C . THR A 1 86 ? 13.269 -10.076 1.573 1.00 85.88 86 THR A C 1
ATOM 632 O O . THR A 1 86 ? 14.260 -9.805 2.249 1.00 85.88 86 THR A O 1
ATOM 635 N N . ASP A 1 87 ? 12.613 -9.157 0.868 1.00 90.44 87 ASP A N 1
ATOM 636 C CA . ASP A 1 87 ? 13.056 -7.778 0.690 1.00 90.44 87 ASP A CA 1
ATOM 637 C C . ASP A 1 87 ? 12.309 -6.811 1.613 1.00 90.44 87 ASP A C 1
ATOM 639 O O . ASP A 1 87 ? 11.144 -7.009 1.973 1.00 90.44 87 ASP A O 1
ATOM 643 N N . VAL A 1 88 ? 12.984 -5.719 1.978 1.00 92.62 88 VAL A N 1
ATOM 644 C CA . VAL A 1 88 ? 12.400 -4.613 2.743 1.00 92.62 88 VAL A CA 1
ATOM 645 C C . VAL A 1 88 ? 12.386 -3.370 1.869 1.00 92.62 88 VAL A C 1
ATOM 647 O O . VAL A 1 88 ? 13.428 -2.833 1.502 1.00 92.62 88 VAL A O 1
ATOM 650 N N . LEU A 1 89 ? 11.185 -2.901 1.554 1.00 95.25 89 LEU A N 1
ATOM 651 C CA . LEU A 1 89 ? 10.954 -1.684 0.799 1.00 95.25 89 LEU A CA 1
ATOM 652 C C . LEU A 1 89 ? 10.626 -0.550 1.768 1.00 95.25 89 LEU A C 1
ATOM 654 O O . LEU A 1 89 ? 9.540 -0.496 2.342 1.00 95.25 89 LEU A O 1
ATOM 658 N N . ASP A 1 90 ? 11.574 0.360 1.935 1.00 95.00 90 ASP A N 1
ATOM 659 C CA . ASP A 1 90 ? 11.419 1.590 2.706 1.00 95.00 90 ASP A CA 1
ATOM 660 C C . ASP A 1 90 ? 10.936 2.752 1.821 1.00 95.00 90 ASP A C 1
ATOM 662 O O . ASP A 1 90 ? 11.632 3.196 0.906 1.00 95.00 90 ASP A O 1
ATOM 666 N N . GLY A 1 91 ? 9.745 3.278 2.100 1.00 93.94 91 GLY A N 1
ATOM 667 C CA . GLY A 1 91 ? 9.178 4.435 1.411 1.00 93.94 91 GLY A CA 1
ATOM 668 C C . GLY A 1 91 ? 9.989 5.729 1.532 1.00 93.94 91 GLY A C 1
ATOM 669 O O . GLY A 1 91 ? 9.790 6.634 0.721 1.00 93.94 91 GLY A O 1
ATOM 670 N N . ALA A 1 92 ? 10.908 5.827 2.498 1.00 94.25 92 ALA A N 1
ATOM 671 C CA . ALA A 1 92 ? 11.840 6.946 2.616 1.00 94.25 92 ALA A CA 1
ATOM 672 C C . ALA A 1 92 ? 13.023 6.844 1.636 1.00 94.25 92 ALA A C 1
ATOM 674 O O . ALA A 1 92 ? 13.640 7.862 1.310 1.00 94.25 92 ALA A O 1
ATOM 675 N N . SER A 1 93 ? 13.339 5.643 1.138 1.00 93.56 93 SER A N 1
ATOM 676 C CA . SER A 1 93 ? 14.407 5.444 0.158 1.00 93.56 93 SER A CA 1
ATOM 677 C C . SER A 1 93 ? 13.941 5.808 -1.250 1.00 93.56 93 SER A C 1
ATOM 679 O O . SER A 1 93 ? 12.927 5.322 -1.750 1.00 93.56 93 SER A O 1
ATOM 681 N N . ASN A 1 94 ? 14.736 6.627 -1.937 1.00 90.62 94 ASN A N 1
ATOM 682 C CA . ASN A 1 94 ? 14.521 6.965 -3.342 1.00 90.62 94 ASN A CA 1
ATOM 683 C C . ASN A 1 94 ? 15.146 5.952 -4.315 1.00 90.62 94 ASN A C 1
ATOM 685 O O . ASN A 1 94 ? 15.011 6.142 -5.525 1.00 90.62 94 ASN A O 1
ATOM 689 N N . THR A 1 95 ? 15.814 4.911 -3.805 1.00 93.88 95 THR A N 1
ATOM 690 C CA . THR A 1 95 ? 16.509 3.906 -4.620 1.00 93.88 95 THR A CA 1
ATOM 691 C C . THR A 1 95 ? 15.752 2.590 -4.750 1.00 93.88 95 THR A C 1
ATOM 693 O O . THR A 1 95 ? 16.170 1.716 -5.510 1.00 93.88 95 THR A O 1
ATOM 696 N N . ASN A 1 96 ? 14.625 2.444 -4.052 1.00 95.00 96 ASN A N 1
ATOM 697 C CA . ASN A 1 96 ? 13.793 1.254 -4.153 1.00 95.00 96 ASN A CA 1
ATOM 698 C C . ASN A 1 96 ? 13.120 1.172 -5.518 1.00 95.00 96 ASN A C 1
ATOM 700 O O . ASN A 1 96 ? 12.489 2.120 -6.000 1.00 95.00 96 ASN A O 1
ATOM 704 N N . GLY A 1 97 ? 13.235 0.003 -6.126 1.00 94.94 97 GLY A N 1
ATOM 705 C CA . GLY A 1 97 ? 12.747 -0.241 -7.460 1.00 94.94 97 GLY A CA 1
ATOM 706 C C . GLY A 1 97 ? 12.557 -1.710 -7.774 1.00 94.94 97 GLY A C 1
ATOM 707 O O . GLY A 1 97 ? 12.531 -2.574 -6.898 1.00 94.94 97 GLY A O 1
ATOM 708 N N . MET A 1 98 ? 12.384 -1.966 -9.061 1.00 93.94 98 MET A N 1
ATOM 709 C CA . MET A 1 98 ? 12.128 -3.279 -9.613 1.00 93.94 98 MET A CA 1
ATOM 710 C C . MET A 1 98 ? 12.768 -3.409 -10.993 1.00 93.94 98 MET A C 1
ATOM 712 O O . MET A 1 98 ? 12.755 -2.465 -11.795 1.00 93.94 98 MET A O 1
ATOM 716 N N . ASN A 1 99 ? 13.301 -4.594 -11.278 1.00 91.50 99 ASN A N 1
ATOM 717 C CA . ASN A 1 99 ? 13.775 -4.948 -12.608 1.00 91.50 99 ASN A CA 1
ATOM 718 C C . ASN A 1 99 ? 12.594 -5.298 -13.548 1.00 91.50 99 ASN A C 1
ATOM 720 O O . ASN A 1 99 ? 11.432 -5.360 -13.139 1.00 91.50 99 ASN A O 1
ATOM 724 N N . ASN A 1 100 ? 12.871 -5.557 -14.830 1.00 87.12 100 ASN A N 1
ATOM 725 C CA . ASN A 1 100 ? 11.821 -5.925 -15.799 1.00 87.12 100 ASN A CA 1
ATOM 726 C C . ASN A 1 100 ? 11.170 -7.298 -15.534 1.00 87.12 100 ASN A C 1
ATOM 728 O O . ASN A 1 100 ? 10.146 -7.595 -16.142 1.00 87.12 100 ASN A O 1
ATOM 732 N N . LYS A 1 101 ? 11.743 -8.107 -14.635 1.00 87.94 101 LYS A N 1
ATOM 733 C CA . LYS A 1 101 ? 11.268 -9.442 -14.239 1.00 87.94 101 LYS A CA 1
ATOM 734 C C . LYS A 1 101 ? 10.498 -9.446 -12.920 1.00 87.94 101 LYS A C 1
ATOM 736 O O . LYS A 1 101 ? 10.124 -10.502 -12.428 1.00 87.94 101 LYS A O 1
ATOM 741 N N . GLY A 1 102 ? 10.270 -8.278 -12.326 1.00 87.25 102 GLY A N 1
ATOM 742 C CA . GLY A 1 102 ? 9.545 -8.193 -11.068 1.00 87.25 102 GLY A CA 1
ATOM 743 C C . GLY A 1 102 ? 10.393 -8.384 -9.811 1.00 87.25 102 GLY A C 1
ATOM 744 O O . GLY A 1 102 ? 9.818 -8.365 -8.722 1.00 87.25 102 GLY A O 1
ATOM 745 N N . ASP A 1 103 ? 11.711 -8.556 -9.918 1.00 92.88 103 ASP A N 1
ATOM 746 C CA . ASP A 1 103 ? 12.587 -8.658 -8.745 1.00 92.88 103 ASP A CA 1
ATOM 747 C C . ASP A 1 103 ? 12.877 -7.268 -8.185 1.00 92.88 103 ASP A C 1
ATOM 749 O O . ASP A 1 103 ? 13.067 -6.310 -8.946 1.00 92.88 103 ASP A O 1
ATOM 753 N N . PHE A 1 104 ? 12.927 -7.157 -6.859 1.00 94.88 104 PHE A N 1
ATOM 754 C CA . PHE A 1 104 ? 13.248 -5.902 -6.195 1.00 94.88 104 PHE A CA 1
ATOM 755 C C . PHE A 1 104 ? 14.729 -5.550 -6.346 1.00 94.88 104 PHE A C 1
ATOM 757 O O . PHE A 1 104 ? 15.606 -6.409 -6.418 1.00 94.88 104 PHE A O 1
ATOM 764 N N . CYS A 1 105 ? 15.000 -4.251 -6.416 1.00 94.00 105 CYS A N 1
ATOM 765 C CA . CYS A 1 105 ? 16.343 -3.696 -6.514 1.00 94.00 105 CYS A CA 1
ATOM 766 C C . CYS A 1 105 ? 16.424 -2.370 -5.750 1.00 94.00 105 CYS A C 1
ATOM 768 O O . CYS A 1 105 ? 15.415 -1.700 -5.533 1.00 94.00 105 CYS A O 1
ATOM 770 N N . ASN A 1 106 ? 17.628 -2.001 -5.313 1.00 94.00 106 ASN A N 1
ATOM 771 C CA . ASN A 1 106 ? 17.882 -0.861 -4.425 1.00 94.00 106 ASN A CA 1
ATOM 772 C C . ASN A 1 106 ? 18.778 0.215 -5.067 1.00 94.00 106 ASN A C 1
ATOM 774 O O . ASN A 1 106 ? 19.435 0.984 -4.363 1.00 94.00 106 ASN A O 1
ATOM 778 N N . ASN A 1 107 ? 18.815 0.256 -6.398 1.00 93.94 107 ASN A N 1
ATOM 779 C CA . ASN A 1 107 ? 19.626 1.152 -7.221 1.00 93.94 107 ASN A CA 1
ATOM 780 C C . ASN A 1 107 ? 18.794 1.957 -8.234 1.00 93.94 107 ASN A C 1
ATOM 782 O O . ASN A 1 107 ? 19.355 2.518 -9.175 1.00 93.94 107 ASN A O 1
ATOM 786 N N . PHE A 1 108 ? 17.470 2.049 -8.061 1.00 94.69 108 PHE A N 1
ATOM 787 C CA . PHE A 1 108 ? 16.652 2.923 -8.899 1.00 94.69 108 PHE A CA 1
ATOM 788 C C . PHE A 1 108 ? 17.181 4.361 -8.827 1.00 94.69 108 PHE A C 1
ATOM 790 O O . PHE A 1 108 ? 17.436 4.902 -7.751 1.00 94.69 108 PHE A O 1
ATOM 797 N N . ASN A 1 109 ? 17.342 4.998 -9.985 1.00 92.88 109 ASN A N 1
ATOM 798 C CA . ASN A 1 109 ? 17.895 6.341 -10.071 1.00 92.88 109 ASN A CA 1
ATOM 799 C C . ASN A 1 109 ? 16.896 7.291 -10.736 1.00 92.88 109 ASN A C 1
ATOM 801 O O . ASN A 1 109 ? 16.747 7.304 -11.957 1.00 92.88 109 ASN A O 1
ATOM 805 N N . VAL A 1 110 ? 16.251 8.136 -9.927 1.00 89.38 110 VAL A N 1
ATOM 806 C CA . VAL A 1 110 ? 15.304 9.165 -10.399 1.00 89.38 110 VAL A CA 1
ATOM 807 C C . VAL A 1 110 ? 15.926 10.160 -11.388 1.00 89.38 110 VAL A C 1
ATOM 809 O O . VAL A 1 110 ? 15.221 10.702 -12.242 1.00 89.38 110 VAL A O 1
ATOM 812 N N . THR A 1 111 ? 17.235 10.402 -11.288 1.00 88.81 111 THR A N 1
ATOM 813 C CA . THR A 1 111 ? 17.954 11.415 -12.070 1.00 88.81 111 THR A CA 1
ATOM 814 C C . THR A 1 111 ? 18.401 10.856 -13.416 1.00 88.81 111 THR A C 1
ATOM 816 O O . THR A 1 111 ? 18.072 11.423 -14.459 1.00 88.81 111 THR A O 1
ATOM 819 N N . ASN A 1 112 ? 19.111 9.727 -13.394 1.00 88.19 112 ASN A N 1
ATOM 820 C CA . ASN A 1 112 ? 19.803 9.179 -14.563 1.00 88.19 112 ASN A CA 1
ATOM 821 C C . ASN A 1 112 ? 19.077 7.991 -15.207 1.00 88.19 112 ASN A C 1
ATOM 823 O O . ASN A 1 112 ? 19.339 7.689 -16.370 1.00 88.19 112 ASN A O 1
ATOM 827 N N . GLY A 1 113 ? 18.162 7.341 -14.482 1.00 86.25 113 GLY A N 1
ATOM 828 C CA . GLY A 1 113 ? 17.641 6.026 -14.848 1.00 86.25 113 GLY A CA 1
ATOM 829 C C . GLY A 1 113 ? 18.668 4.918 -14.622 1.00 86.25 113 GLY A C 1
ATOM 830 O O . GLY A 1 113 ? 19.869 5.171 -14.529 1.00 86.25 113 GLY A O 1
ATOM 831 N N . ASP A 1 114 ? 18.194 3.681 -14.525 1.00 87.12 114 ASP A N 1
ATOM 832 C CA . ASP A 1 114 ? 19.043 2.492 -14.450 1.00 87.12 114 ASP A CA 1
ATOM 833 C C . ASP A 1 114 ? 18.398 1.370 -15.270 1.00 87.12 114 ASP A C 1
ATOM 835 O O . ASP A 1 114 ? 17.253 0.993 -15.035 1.00 87.12 114 ASP A O 1
ATOM 839 N N . SER A 1 115 ? 19.124 0.826 -16.248 1.00 86.31 115 SER A N 1
ATOM 840 C CA . SER A 1 115 ? 18.619 -0.266 -17.092 1.00 86.31 115 SER A CA 1
ATOM 841 C C . SER A 1 115 ? 18.363 -1.574 -16.331 1.00 86.31 115 SER A C 1
ATOM 843 O O . SER A 1 115 ? 17.534 -2.374 -16.759 1.00 86.31 115 SER A O 1
ATOM 845 N N . SER A 1 116 ? 19.057 -1.790 -15.209 1.00 90.12 116 SER A N 1
ATOM 846 C CA . SER A 1 116 ? 18.891 -2.959 -14.338 1.00 90.12 116 SER A CA 1
ATOM 847 C C . SER A 1 116 ? 17.745 -2.792 -13.339 1.00 90.12 116 SER A C 1
ATOM 849 O O . SER A 1 116 ? 17.131 -3.779 -12.943 1.00 90.12 116 SER A O 1
ATOM 851 N N . CYS A 1 117 ? 17.416 -1.544 -12.995 1.00 92.94 117 CYS A N 1
ATOM 852 C CA . CYS A 1 117 ? 16.357 -1.177 -12.061 1.00 92.94 117 CYS A CA 1
ATOM 853 C C . CYS A 1 117 ? 15.504 -0.040 -12.657 1.00 92.94 117 CYS A C 1
ATOM 855 O O . CYS A 1 117 ? 15.557 1.088 -12.172 1.00 92.94 117 CYS A O 1
ATOM 857 N N . PRO A 1 118 ? 14.770 -0.278 -13.763 1.00 91.69 118 PRO A N 1
ATOM 858 C CA . PRO A 1 118 ? 14.132 0.784 -14.543 1.00 91.69 118 PRO A CA 1
ATOM 859 C C . PRO A 1 118 ? 12.816 1.291 -13.948 1.00 91.69 118 PRO A C 1
ATOM 861 O O . PRO A 1 118 ? 12.292 2.314 -14.407 1.00 91.69 118 PRO A O 1
ATOM 864 N N . VAL A 1 119 ? 12.253 0.585 -12.965 1.00 94.19 119 VAL A N 1
ATOM 865 C CA . VAL A 1 119 ? 11.028 0.985 -12.272 1.00 94.19 119 VAL A CA 1
ATOM 866 C C . VAL A 1 119 ? 11.363 1.355 -10.835 1.00 94.19 119 VAL A C 1
ATOM 868 O O . VAL A 1 119 ? 11.928 0.547 -10.118 1.00 94.19 119 VAL A O 1
ATOM 871 N N . GLY A 1 120 ? 10.976 2.546 -10.396 1.00 95.12 120 GLY A N 1
ATOM 872 C CA . GLY A 1 120 ? 11.021 2.976 -9.005 1.00 95.12 120 GLY A CA 1
ATOM 873 C C . GLY A 1 120 ? 9.694 2.739 -8.297 1.00 95.12 120 GLY A C 1
ATOM 874 O O . GLY A 1 120 ? 8.627 2.856 -8.907 1.00 95.12 120 GLY A O 1
ATOM 875 N N . ILE A 1 121 ? 9.761 2.461 -6.999 1.00 95.81 121 ILE A N 1
ATOM 876 C CA . ILE A 1 121 ? 8.599 2.217 -6.141 1.00 95.81 121 ILE A CA 1
ATOM 877 C C . ILE A 1 121 ? 8.550 3.305 -5.067 1.00 95.81 121 ILE A C 1
ATOM 879 O O . ILE A 1 121 ? 9.532 3.545 -4.371 1.00 95.81 121 ILE A O 1
ATOM 883 N N . LYS A 1 122 ? 7.399 3.964 -4.919 1.00 95.06 122 LYS A N 1
ATOM 884 C CA . LYS A 1 122 ? 7.134 4.930 -3.845 1.00 95.06 122 LYS A CA 1
ATOM 885 C C . LYS A 1 122 ? 6.033 4.403 -2.942 1.00 95.06 122 LYS A C 1
ATOM 887 O O . LYS A 1 122 ? 4.930 4.141 -3.419 1.00 95.06 122 LYS A O 1
ATOM 892 N N . LEU A 1 123 ? 6.324 4.297 -1.650 1.00 96.31 123 LEU A N 1
ATOM 893 C CA . LEU A 1 123 ? 5.423 3.746 -0.641 1.00 96.31 123 LEU A CA 1
ATOM 894 C C . LEU A 1 123 ? 5.100 4.813 0.394 1.00 96.31 123 LEU A C 1
ATOM 896 O O . LEU A 1 123 ? 5.997 5.330 1.054 1.00 96.31 123 LEU A O 1
ATOM 900 N N . ASN A 1 124 ? 3.822 5.137 0.542 1.00 96.44 124 ASN A N 1
ATOM 901 C CA . ASN A 1 124 ? 3.373 6.093 1.542 1.00 96.44 124 ASN A CA 1
ATOM 902 C C . ASN A 1 124 ? 2.099 5.613 2.223 1.00 96.44 124 ASN A C 1
ATOM 904 O O . ASN A 1 124 ? 1.320 4.850 1.648 1.00 96.44 124 ASN A O 1
ATOM 908 N N . TRP A 1 125 ? 1.850 6.121 3.420 1.00 94.56 125 TRP A N 1
ATOM 909 C CA . TRP A 1 125 ? 0.578 5.977 4.109 1.00 94.56 125 TRP A CA 1
ATOM 910 C C . TRP A 1 125 ? 0.146 7.304 4.724 1.00 94.56 125 TRP A C 1
ATOM 912 O O . TRP A 1 125 ? 0.952 8.207 4.924 1.00 94.56 125 TRP A O 1
ATOM 922 N N . VAL A 1 126 ? -1.141 7.438 5.004 1.00 91.44 126 VAL A N 1
ATOM 923 C CA . VAL A 1 126 ? -1.690 8.575 5.743 1.00 91.44 126 VAL A CA 1
ATOM 924 C C . VAL A 1 126 ? -2.846 8.094 6.609 1.00 91.44 126 VAL A C 1
ATOM 926 O O . VAL A 1 126 ? -3.587 7.191 6.206 1.00 91.44 126 VAL A O 1
ATOM 929 N N . ALA A 1 127 ? -2.991 8.668 7.801 1.00 86.94 127 ALA A N 1
ATOM 930 C CA . ALA A 1 127 ? -4.184 8.486 8.607 1.00 86.94 127 ALA A CA 1
ATOM 931 C C . ALA A 1 127 ? -5.296 9.381 8.067 1.00 86.94 127 ALA A C 1
ATOM 933 O O . ALA A 1 127 ? -5.178 10.603 8.038 1.00 86.94 127 ALA A O 1
ATOM 934 N N . LEU A 1 128 ? -6.395 8.767 7.653 1.00 81.81 128 LEU A N 1
ATOM 935 C CA . LEU A 1 128 ? -7.620 9.487 7.364 1.00 81.81 128 LEU A CA 1
ATOM 936 C C . LEU A 1 128 ? -8.364 9.671 8.675 1.00 81.81 128 LEU A C 1
ATOM 938 O O . LEU A 1 128 ? -8.955 8.718 9.181 1.00 81.81 128 LEU A O 1
ATOM 942 N N . CYS A 1 129 ? -8.218 10.872 9.232 1.00 69.38 129 CYS A N 1
ATOM 943 C CA . CYS A 1 129 ? -9.104 11.541 10.180 1.00 69.38 129 CYS A CA 1
ATOM 944 C C . CYS A 1 129 ? -8.464 12.889 10.544 1.00 69.38 129 CYS A C 1
ATOM 946 O O . CYS A 1 129 ? -7.334 12.918 11.027 1.00 69.38 129 CYS A O 1
ATOM 948 N N . ASP A 1 130 ? -9.156 13.990 10.253 1.00 52.59 130 ASP A N 1
ATOM 949 C CA . ASP A 1 130 ? -8.575 15.343 10.289 1.00 52.59 130 ASP A CA 1
ATOM 950 C C . ASP A 1 130 ? -8.604 15.980 11.697 1.00 52.59 130 ASP A C 1
ATOM 952 O O . ASP A 1 130 ? -8.083 17.073 11.911 1.00 52.59 130 ASP A O 1
ATOM 956 N N . ASP A 1 131 ? -9.184 15.293 12.690 1.00 51.22 131 ASP A N 1
ATOM 957 C CA . ASP A 1 131 ? -9.396 15.811 14.040 1.00 51.22 131 ASP A CA 1
ATOM 958 C C . ASP A 1 131 ? -9.202 14.775 15.171 1.00 51.22 131 ASP A C 1
ATOM 960 O O . ASP A 1 131 ? -9.306 13.555 15.013 1.00 51.22 131 ASP A O 1
ATOM 964 N N . ALA A 1 132 ? -8.892 15.289 16.370 1.00 50.94 132 ALA A N 1
ATOM 965 C CA . ALA A 1 132 ? -8.553 14.508 17.567 1.00 50.94 132 ALA A CA 1
ATOM 966 C C . ALA A 1 132 ? -9.701 13.621 18.101 1.00 50.94 132 ALA A C 1
ATOM 968 O O . ALA A 1 132 ? -9.471 12.790 18.980 1.00 50.94 132 ALA A O 1
ATOM 969 N N . ALA A 1 133 ? -10.922 13.783 17.582 1.00 55.06 133 ALA A N 1
ATOM 970 C CA . ALA A 1 133 ? -12.121 13.070 18.022 1.00 55.06 133 ALA A CA 1
ATOM 971 C C . ALA A 1 133 ? -12.365 11.741 17.283 1.00 55.06 133 ALA A C 1
ATOM 973 O O . ALA A 1 133 ? -13.248 10.972 17.669 1.00 55.06 133 ALA A O 1
ATOM 974 N N . CYS A 1 134 ? -11.600 11.437 16.233 1.00 62.41 134 CYS A N 1
ATOM 975 C CA . CYS A 1 134 ? -11.820 10.225 15.460 1.00 62.41 134 CYS A CA 1
ATOM 976 C C . CYS A 1 134 ? -11.283 8.981 16.186 1.00 62.41 134 CYS A C 1
ATOM 978 O O . CYS A 1 134 ? -10.116 8.607 16.079 1.00 62.41 134 CYS A O 1
ATOM 980 N N . LEU A 1 135 ? -12.181 8.291 16.892 1.00 55.25 135 LEU A N 1
ATOM 981 C CA . LEU A 1 135 ? -11.929 7.023 17.590 1.00 55.25 135 LEU A CA 1
ATOM 982 C C . LEU A 1 135 ? -11.559 5.854 16.652 1.00 55.25 135 LEU A C 1
ATOM 984 O O . LEU A 1 135 ? -11.320 4.745 17.124 1.00 55.25 135 LEU A O 1
ATOM 988 N N . ARG A 1 136 ? -11.585 6.046 15.324 1.00 63.69 136 ARG A N 1
ATOM 989 C CA . ARG A 1 136 ? -11.415 4.979 14.322 1.00 63.69 136 ARG A CA 1
ATOM 990 C C . ARG A 1 136 ? -10.766 5.504 13.035 1.00 63.69 136 ARG A C 1
ATOM 992 O O . ARG A 1 136 ? -11.369 5.441 11.968 1.00 63.69 136 ARG A O 1
ATOM 999 N N . ALA A 1 137 ? -9.553 6.043 13.142 1.00 73.81 137 ALA A N 1
ATOM 1000 C CA . ALA A 1 137 ? -8.815 6.513 11.971 1.00 73.81 137 ALA A CA 1
ATOM 1001 C C . ALA A 1 137 ? -8.562 5.365 10.980 1.00 73.81 137 ALA A C 1
ATOM 1003 O O . ALA A 1 137 ? -8.229 4.249 11.386 1.00 73.81 137 ALA A O 1
ATOM 1004 N N . GLN A 1 138 ? -8.694 5.644 9.682 1.00 80.19 138 GLN A N 1
ATOM 1005 C CA . GLN A 1 138 ? -8.467 4.651 8.632 1.00 80.19 138 GLN A CA 1
ATOM 1006 C C . GLN A 1 138 ? -7.122 4.896 7.933 1.00 80.19 138 GLN A C 1
ATOM 1008 O O . GLN A 1 138 ? -6.887 5.993 7.422 1.00 80.19 138 GLN A O 1
ATOM 1013 N N . PRO A 1 139 ? -6.220 3.906 7.859 1.00 86.50 139 PRO A N 1
ATOM 1014 C CA . PRO A 1 139 ? -5.012 4.016 7.055 1.00 86.50 139 PRO A CA 1
ATOM 1015 C C . PRO A 1 139 ? -5.340 3.971 5.557 1.00 86.50 139 PRO A C 1
ATOM 1017 O O . PRO A 1 139 ? -5.949 3.020 5.056 1.00 86.50 139 PRO A O 1
ATOM 1020 N N . LYS A 1 140 ? -4.852 4.975 4.825 1.00 88.56 140 LYS A N 1
ATOM 1021 C CA . LYS A 1 140 ? -4.768 4.977 3.362 1.00 88.56 140 LYS A CA 1
ATOM 1022 C C . LYS A 1 140 ? -3.325 4.742 2.950 1.00 88.56 140 LYS A C 1
ATOM 1024 O O . LYS A 1 140 ? -2.487 5.630 3.086 1.00 88.56 140 LYS A O 1
ATOM 1029 N N . ILE A 1 141 ? -3.045 3.565 2.406 1.00 92.19 141 ILE A N 1
ATOM 1030 C CA . ILE A 1 141 ? -1.749 3.222 1.820 1.00 92.19 141 ILE A CA 1
ATOM 1031 C C . ILE A 1 141 ? -1.772 3.552 0.332 1.00 92.19 141 ILE A C 1
ATOM 1033 O O . ILE A 1 141 ? -2.722 3.223 -0.374 1.00 92.19 141 ILE A O 1
ATOM 1037 N N . THR A 1 142 ? -0.715 4.201 -0.145 1.00 93.81 142 THR A N 1
ATOM 1038 C CA . THR A 1 142 ? -0.500 4.532 -1.552 1.00 93.81 142 THR A CA 1
ATOM 1039 C C . THR A 1 142 ? 0.841 3.967 -2.005 1.00 93.81 142 THR A C 1
ATOM 1041 O O . THR A 1 142 ? 1.890 4.343 -1.483 1.00 93.81 142 THR A O 1
ATOM 1044 N N . ILE A 1 143 ? 0.803 3.099 -3.010 1.00 94.25 143 ILE A N 1
ATOM 1045 C CA . ILE A 1 143 ? 1.972 2.560 -3.702 1.00 94.25 143 ILE A CA 1
ATOM 1046 C C . ILE A 1 143 ? 1.946 3.102 -5.122 1.00 94.25 143 ILE A C 1
ATOM 1048 O O . ILE A 1 143 ? 0.971 2.891 -5.844 1.00 94.25 143 ILE A O 1
ATOM 1052 N N . ARG A 1 144 ? 3.000 3.813 -5.514 1.00 94.62 144 ARG A N 1
ATOM 1053 C CA . ARG A 1 144 ? 3.149 4.349 -6.869 1.00 94.62 144 ARG A CA 1
ATOM 1054 C C . ARG A 1 144 ? 4.354 3.754 -7.554 1.00 94.62 144 ARG A C 1
ATOM 1056 O O . ARG A 1 144 ? 5.389 3.532 -6.922 1.00 94.62 144 ARG A O 1
ATOM 1063 N N . PHE A 1 145 ? 4.223 3.580 -8.859 1.00 93.62 145 PHE A N 1
ATOM 1064 C CA . PHE A 1 145 ? 5.309 3.135 -9.715 1.00 93.62 145 PHE A CA 1
ATOM 1065 C C . PHE A 1 145 ? 5.723 4.273 -10.637 1.00 93.62 145 PHE A C 1
ATOM 1067 O O . PHE A 1 145 ? 4.892 5.022 -11.145 1.00 93.62 145 PHE A O 1
ATOM 1074 N N . GLN A 1 146 ? 7.019 4.402 -10.865 1.00 94.31 146 GLN A N 1
ATOM 1075 C CA . GLN A 1 146 ? 7.597 5.401 -11.760 1.00 94.31 146 GLN A CA 1
ATOM 1076 C C . GLN A 1 146 ? 8.673 4.731 -12.608 1.00 94.31 146 GLN A C 1
ATOM 1078 O O . GLN A 1 146 ? 9.288 3.771 -12.165 1.00 94.31 146 GLN A O 1
ATOM 1083 N N . THR A 1 147 ? 8.923 5.207 -13.820 1.00 93.31 147 THR A N 1
ATOM 1084 C CA . THR A 1 147 ? 9.996 4.683 -14.669 1.00 93.31 147 THR A CA 1
ATOM 1085 C C . THR A 1 147 ? 10.865 5.803 -15.207 1.00 93.31 147 THR A C 1
ATOM 1087 O O . THR A 1 147 ? 10.395 6.915 -15.450 1.00 93.31 147 THR A O 1
ATOM 1090 N N . LYS A 1 148 ? 12.153 5.508 -15.361 1.00 87.19 148 LYS A N 1
ATOM 1091 C CA . LYS A 1 148 ? 13.154 6.423 -15.898 1.00 87.19 148 LYS A CA 1
ATOM 1092 C C . LYS A 1 148 ? 14.086 5.620 -16.794 1.00 87.19 148 LYS A C 1
ATOM 1094 O O . LYS A 1 148 ? 14.976 4.925 -16.311 1.00 87.19 148 LYS A O 1
ATOM 1099 N N . GLU A 1 149 ? 13.862 5.700 -18.100 1.00 82.38 149 GLU A N 1
ATOM 1100 C CA . GLU A 1 149 ? 14.821 5.169 -19.069 1.00 82.38 149 GLU A CA 1
ATOM 1101 C C . GLU A 1 149 ? 16.093 6.027 -19.059 1.00 82.38 149 GLU A C 1
ATOM 1103 O O . GLU A 1 149 ? 16.046 7.221 -18.747 1.00 82.38 149 GLU A O 1
ATOM 1108 N N . VAL A 1 150 ? 17.239 5.426 -19.390 1.00 81.81 150 VAL A N 1
ATOM 1109 C CA . VAL A 1 150 ? 18.526 6.135 -19.421 1.00 81.81 150 VAL A CA 1
ATOM 1110 C C . VAL A 1 150 ? 18.446 7.283 -20.429 1.00 81.81 150 VAL A C 1
ATOM 1112 O O . VAL A 1 150 ? 18.213 7.064 -21.615 1.00 81.81 150 VAL A O 1
ATOM 1115 N N . GLY A 1 151 ? 18.601 8.518 -19.946 1.00 80.94 151 GLY A N 1
ATOM 1116 C CA . GLY A 1 151 ? 18.444 9.735 -20.756 1.00 80.94 151 GLY A CA 1
ATOM 1117 C C . GLY A 1 151 ? 16.994 10.130 -21.089 1.00 80.94 151 GLY A C 1
ATOM 1118 O O . GLY A 1 151 ? 16.784 11.162 -21.722 1.00 80.94 151 GLY A O 1
ATOM 1119 N N . GLY A 1 152 ? 15.995 9.357 -20.653 1.00 84.25 152 GLY A N 1
ATOM 1120 C CA . GLY A 1 152 ? 14.569 9.660 -20.817 1.00 84.25 152 GLY A CA 1
ATOM 1121 C C . GLY A 1 152 ? 14.000 10.519 -19.679 1.00 84.25 152 GLY A C 1
ATOM 1122 O O . GLY A 1 152 ? 14.697 10.798 -18.702 1.00 84.25 152 GLY A O 1
ATOM 1123 N N . PRO A 1 153 ? 12.736 10.973 -19.752 1.00 88.44 153 PRO A N 1
ATOM 1124 C CA . PRO A 1 153 ? 12.064 11.646 -18.639 1.00 88.44 153 PRO A CA 1
ATOM 1125 C C . PRO A 1 153 ? 11.678 10.657 -17.526 1.00 88.44 153 PRO A C 1
ATOM 1127 O O . PRO A 1 153 ? 11.561 9.457 -17.760 1.00 88.44 153 PRO A O 1
ATOM 1130 N N . LEU A 1 154 ? 11.479 11.169 -16.306 1.00 91.38 154 LEU A N 1
ATOM 1131 C CA . LEU A 1 154 ? 10.830 10.396 -15.242 1.00 91.38 154 LEU A CA 1
ATOM 1132 C C . LEU A 1 154 ? 9.325 10.393 -15.524 1.00 91.38 154 LEU A C 1
ATOM 1134 O O . LEU A 1 154 ? 8.737 11.459 -15.700 1.00 91.38 154 LEU A O 1
ATOM 1138 N N . ILE A 1 155 ? 8.722 9.211 -15.584 1.00 91.50 155 ILE A N 1
ATOM 1139 C CA . ILE A 1 155 ? 7.312 9.025 -15.927 1.00 91.50 155 ILE A CA 1
ATOM 1140 C C . ILE A 1 155 ? 6.620 8.288 -14.784 1.00 91.50 155 ILE A C 1
ATOM 1142 O O .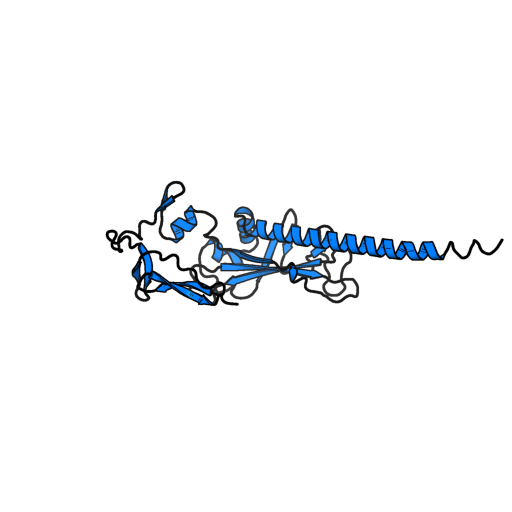 ILE A 1 155 ? 7.028 7.185 -14.424 1.00 91.50 155 ILE A O 1
ATOM 1146 N N . ASP A 1 156 ? 5.542 8.863 -14.254 1.00 91.62 156 ASP A N 1
ATOM 1147 C CA . ASP A 1 156 ? 4.667 8.173 -13.305 1.00 91.62 156 ASP A CA 1
ATOM 1148 C C . ASP A 1 156 ? 3.776 7.161 -14.038 1.00 91.62 156 ASP A C 1
ATOM 1150 O O . ASP A 1 156 ? 3.053 7.497 -14.981 1.00 91.62 156 ASP A O 1
ATOM 1154 N N . LEU A 1 157 ? 3.776 5.917 -13.571 1.00 88.00 157 LEU A N 1
ATOM 1155 C CA . LEU A 1 157 ? 3.002 4.811 -14.128 1.00 88.00 157 LEU A CA 1
ATOM 1156 C C . LEU A 1 157 ? 1.622 4.714 -13.459 1.00 88.00 157 LEU A C 1
ATOM 1158 O O . LEU A 1 157 ? 1.264 3.686 -12.889 1.00 88.00 157 LEU A O 1
ATOM 1162 N N . LYS A 1 158 ? 0.826 5.788 -13.553 1.00 83.12 158 LYS A N 1
ATOM 1163 C CA . LYS A 1 158 ? -0.445 5.959 -12.814 1.00 83.12 158 LYS A CA 1
ATOM 1164 C C . LYS A 1 158 ? -1.452 4.813 -12.971 1.00 83.12 158 LYS A C 1
ATOM 1166 O O . LYS A 1 158 ? -2.214 4.547 -12.049 1.00 83.12 158 LYS A O 1
ATOM 1171 N N . SER A 1 159 ? -1.471 4.117 -14.111 1.00 75.06 159 SER A N 1
ATOM 1172 C CA . SER A 1 159 ? -2.342 2.944 -14.325 1.00 75.06 159 SER A CA 1
ATOM 1173 C C . SER A 1 159 ? -2.049 1.781 -13.366 1.00 75.06 159 SER A C 1
ATOM 1175 O O . SER A 1 159 ? -2.911 0.924 -13.156 1.00 75.06 159 SER A O 1
ATOM 1177 N N . TYR A 1 160 ? -0.858 1.762 -12.766 1.00 78.19 160 TYR A N 1
ATOM 1178 C CA . TYR A 1 160 ? -0.400 0.748 -11.821 1.00 78.19 160 TYR A CA 1
ATOM 1179 C C . TYR A 1 160 ? -0.389 1.235 -10.371 1.00 78.19 160 TYR A C 1
ATOM 1181 O O . TYR A 1 160 ? -0.107 0.428 -9.486 1.00 78.19 160 TYR A O 1
ATOM 1189 N N . ASP A 1 161 ? -0.729 2.501 -10.110 1.00 82.56 161 ASP A N 1
ATOM 1190 C CA . ASP A 1 161 ? -0.857 3.004 -8.746 1.00 82.56 161 ASP A CA 1
ATOM 1191 C C . ASP A 1 161 ? -1.882 2.164 -7.971 1.00 82.56 161 ASP A C 1
ATOM 1193 O O . ASP A 1 161 ? -2.964 1.819 -8.462 1.00 82.56 161 ASP A O 1
ATOM 1197 N N . LEU A 1 162 ? -1.525 1.826 -6.737 1.00 80.75 162 LEU A N 1
ATOM 1198 C CA . LEU A 1 162 ? -2.367 1.085 -5.817 1.00 80.75 162 LEU A CA 1
ATOM 1199 C C . LEU A 1 162 ? -2.682 1.970 -4.618 1.00 80.75 162 LEU A C 1
ATOM 1201 O O . LEU A 1 162 ? -1.788 2.409 -3.898 1.00 80.75 162 LEU A O 1
ATOM 1205 N N . ILE A 1 163 ? -3.972 2.187 -4.390 1.00 83.62 163 ILE A N 1
ATOM 1206 C CA . ILE A 1 163 ? -4.484 2.859 -3.202 1.00 83.62 163 ILE A CA 1
ATOM 1207 C C . ILE A 1 163 ? -5.303 1.830 -2.431 1.00 83.62 163 ILE A C 1
ATOM 1209 O O . ILE A 1 163 ? -6.262 1.272 -2.966 1.00 83.62 163 ILE A O 1
ATOM 1213 N N . VAL A 1 164 ? -4.911 1.555 -1.190 1.00 81.31 164 VAL A N 1
ATOM 1214 C CA . VAL A 1 164 ? -5.610 0.618 -0.306 1.00 81.31 164 VAL A CA 1
ATOM 1215 C C . VAL A 1 164 ? -6.065 1.359 0.936 1.00 81.31 164 VAL A C 1
ATOM 1217 O O . VAL A 1 164 ? -5.257 1.945 1.651 1.00 81.31 164 VAL A O 1
ATOM 1220 N N . PHE A 1 165 ? -7.363 1.284 1.197 1.00 79.94 165 PHE A N 1
ATOM 1221 C CA . PHE A 1 165 ? -7.944 1.630 2.484 1.00 79.94 165 PHE A CA 1
ATOM 1222 C C . PHE A 1 165 ? -8.072 0.336 3.273 1.00 79.94 165 PHE A C 1
ATOM 1224 O O . PHE A 1 165 ? -8.620 -0.649 2.766 1.00 79.94 165 PHE A O 1
ATOM 1231 N N . LYS A 1 166 ? -7.530 0.317 4.484 1.00 73.56 166 LYS A N 1
ATOM 1232 C CA . LYS A 1 166 ? -7.624 -0.842 5.360 1.00 73.56 166 LYS A CA 1
ATOM 1233 C C . LYS A 1 166 ? -8.465 -0.463 6.563 1.00 73.56 166 LYS A C 1
ATOM 1235 O O . LYS A 1 166 ? -8.031 0.338 7.373 1.00 73.56 166 LYS A O 1
ATOM 1240 N N . ASP A 1 167 ? -9.644 -1.060 6.695 1.00 67.31 167 ASP A N 1
ATOM 1241 C CA . ASP A 1 167 ? -10.365 -1.036 7.965 1.00 67.31 167 ASP A CA 1
ATOM 1242 C C . ASP A 1 167 ? -9.899 -2.245 8.793 1.00 67.31 167 ASP A C 1
ATOM 1244 O O . ASP A 1 167 ? -10.069 -3.387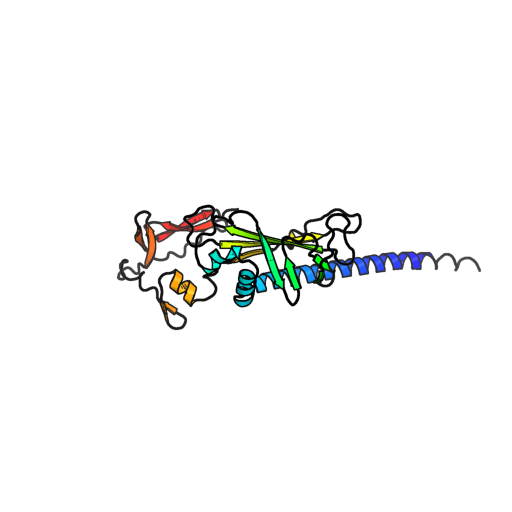 8.344 1.00 67.31 167 ASP A O 1
ATOM 1248 N N . PRO A 1 168 ? -9.242 -2.055 9.949 1.00 55.12 168 PRO A N 1
ATOM 1249 C CA . PRO A 1 168 ? -8.810 -3.163 10.793 1.00 55.12 168 PRO A CA 1
ATOM 1250 C C . PRO A 1 168 ? -9.983 -4.010 11.309 1.00 55.12 168 PRO A C 1
ATOM 1252 O O . PRO A 1 168 ? -9.785 -5.184 11.582 1.00 55.12 168 PRO A O 1
ATOM 1255 N N . LYS A 1 169 ? -11.202 -3.456 11.403 1.00 54.00 169 LYS A N 1
ATOM 1256 C CA . LYS A 1 169 ? -12.356 -4.112 12.047 1.00 54.00 169 LYS A CA 1
ATOM 1257 C C . LYS A 1 169 ? -13.217 -4.960 11.111 1.00 54.00 169 LYS A C 1
ATOM 1259 O O . LYS A 1 169 ? -14.111 -5.653 11.583 1.00 54.00 169 LYS A O 1
ATOM 1264 N N . LEU A 1 170 ? -12.965 -4.921 9.801 1.00 52.06 170 LEU A N 1
ATOM 1265 C CA . LEU A 1 170 ? -13.697 -5.719 8.807 1.00 52.06 170 LEU A CA 1
ATOM 1266 C C . LEU A 1 170 ? -13.074 -7.108 8.551 1.00 52.06 170 LEU A C 1
ATOM 1268 O O . LEU A 1 170 ? -13.516 -7.804 7.639 1.00 52.06 170 LEU A O 1
ATOM 1272 N N . GLU A 1 171 ? -12.040 -7.518 9.299 1.00 51.75 171 GLU A N 1
ATOM 1273 C CA . GLU A 1 171 ? -11.300 -8.763 9.016 1.00 51.75 171 GLU A CA 1
ATOM 1274 C C . GLU A 1 171 ? -11.938 -10.030 9.574 1.00 51.75 171 GLU A C 1
ATOM 1276 O O . GLU A 1 171 ? -11.765 -11.104 8.997 1.00 51.75 171 GLU A O 1
ATOM 1281 N N . SER A 1 172 ? -12.702 -9.930 10.660 1.00 58.53 172 SER A N 1
ATOM 1282 C CA . SER A 1 172 ? -13.436 -11.069 11.193 1.00 58.53 172 SER A CA 1
ATOM 1283 C C . SER A 1 172 ? -14.896 -10.717 11.416 1.00 58.53 172 SER A C 1
ATOM 1285 O O . SER A 1 172 ? -15.239 -9.652 11.926 1.00 58.53 172 SER A O 1
ATOM 1287 N N . LEU A 1 173 ? -15.781 -11.656 11.075 1.00 57.12 173 LEU A N 1
ATOM 1288 C CA . LEU A 1 173 ? -17.211 -11.535 11.354 1.00 57.12 173 LEU A CA 1
ATOM 1289 C C . LEU A 1 173 ? -17.468 -11.239 12.844 1.00 57.12 173 LEU A C 1
ATOM 1291 O O . LEU A 1 173 ? -18.425 -10.550 13.177 1.00 57.12 173 LEU A O 1
ATOM 1295 N N . ASN A 1 174 ? -16.585 -11.715 13.729 1.00 58.91 174 ASN A N 1
ATOM 1296 C CA . ASN A 1 174 ? -16.636 -11.456 15.163 1.00 58.91 174 ASN A CA 1
ATOM 1297 C C . ASN A 1 174 ? -16.325 -9.996 15.520 1.00 58.91 174 ASN A C 1
ATOM 1299 O O . ASN A 1 174 ? -17.051 -9.394 16.306 1.00 58.91 174 ASN A O 1
ATOM 1303 N N . GLU A 1 175 ? -15.276 -9.408 14.947 1.00 55.31 175 GLU A N 1
ATOM 1304 C CA . GLU A 1 175 ? -14.923 -8.001 15.180 1.00 55.31 175 GLU A CA 1
ATOM 1305 C C . GLU A 1 175 ? -15.937 -7.053 14.555 1.00 55.31 175 GLU A C 1
ATOM 1307 O O . GLU A 1 175 ? -16.310 -6.076 15.200 1.00 55.31 175 GLU A O 1
ATOM 1312 N N . VAL A 1 176 ? -16.442 -7.372 13.358 1.00 58.44 176 VAL A N 1
ATOM 1313 C CA . VAL A 1 176 ? -17.557 -6.637 12.741 1.00 58.44 176 VAL A CA 1
ATOM 1314 C C . VAL A 1 176 ? -18.766 -6.677 13.663 1.00 58.44 176 VAL A C 1
ATOM 1316 O O . VAL A 1 176 ? -19.348 -5.638 13.964 1.00 58.44 176 VAL A O 1
ATOM 1319 N N . CYS A 1 177 ? -19.102 -7.867 14.166 1.00 57.12 177 CYS A N 1
ATOM 1320 C CA . CYS A 1 177 ? -20.223 -8.039 15.073 1.00 57.12 177 CYS A CA 1
ATOM 1321 C C . CYS A 1 177 ? -20.051 -7.236 16.365 1.00 57.12 177 CYS A C 1
ATOM 1323 O O . CYS A 1 177 ? -20.950 -6.505 16.768 1.00 57.12 177 CYS A O 1
ATOM 1325 N N . THR A 1 178 ? -18.863 -7.299 16.963 1.00 56.25 178 THR A N 1
ATOM 1326 C CA . THR A 1 178 ? -18.530 -6.571 18.193 1.00 56.25 178 THR A CA 1
ATOM 1327 C C . THR A 1 178 ? -18.518 -5.057 17.967 1.00 56.25 178 THR A C 1
ATOM 1329 O O . THR A 1 178 ? -18.944 -4.296 18.827 1.00 56.25 178 THR A O 1
ATOM 1332 N N . ALA A 1 179 ? -18.072 -4.586 16.798 1.00 51.25 179 ALA A N 1
ATOM 1333 C CA . ALA A 1 179 ? -18.066 -3.167 16.447 1.00 51.25 179 ALA A CA 1
ATOM 1334 C C . ALA A 1 179 ? -19.474 -2.576 16.266 1.00 51.25 179 ALA A C 1
ATOM 1336 O O . ALA A 1 179 ? -19.608 -1.350 16.323 1.00 51.25 179 ALA A O 1
ATOM 1337 N N . MET A 1 180 ? -20.474 -3.437 16.047 1.00 52.78 180 MET A N 1
ATOM 1338 C CA . MET A 1 180 ? -21.907 -3.131 16.019 1.00 52.78 180 MET A CA 1
ATOM 1339 C C . MET A 1 180 ? -22.598 -3.385 17.375 1.00 52.78 180 MET A C 1
ATOM 1341 O O . MET A 1 180 ? -23.821 -3.478 17.411 1.00 52.78 180 MET A O 1
ATOM 1345 N N . ASP A 1 181 ? -21.845 -3.543 18.473 1.00 54.78 181 ASP A N 1
ATOM 1346 C CA . ASP A 1 181 ? -22.348 -3.938 19.804 1.00 54.78 181 ASP A CA 1
ATOM 1347 C C . ASP A 1 181 ? -23.135 -5.266 19.808 1.00 54.78 181 ASP A C 1
ATOM 1349 O O . ASP A 1 181 ? -24.060 -5.484 20.598 1.00 54.78 181 ASP A O 1
ATOM 1353 N N . GLY A 1 182 ? -22.769 -6.177 18.905 1.00 60.50 182 GLY A N 1
ATOM 1354 C CA . GLY A 1 182 ? -23.299 -7.530 18.831 1.00 60.50 182 GLY A CA 1
ATOM 1355 C C . GLY A 1 182 ? -22.359 -8.602 19.371 1.00 60.50 182 GLY A C 1
ATOM 1356 O O . GLY A 1 182 ? -21.173 -8.390 19.606 1.00 60.50 182 GLY A O 1
ATOM 1357 N N . VAL A 1 183 ? -22.919 -9.795 19.550 1.00 73.81 183 VAL A N 1
ATOM 1358 C CA . VAL A 1 183 ? -22.243 -11.014 19.992 1.00 73.81 183 VAL A CA 1
ATOM 1359 C C . VAL A 1 183 ? -22.335 -12.051 18.881 1.00 73.81 183 VAL A C 1
ATOM 1361 O O . VAL A 1 183 ? -23.430 -12.418 18.449 1.00 73.81 183 VAL A O 1
ATOM 1364 N N . LEU A 1 184 ? -21.195 -12.555 18.414 1.00 65.12 184 LEU A N 1
ATOM 1365 C CA . LEU A 1 184 ? -21.182 -13.616 17.415 1.00 65.12 184 LEU A CA 1
ATOM 1366 C C . LEU A 1 184 ? -21.545 -14.963 18.061 1.00 65.12 184 LEU A C 1
ATOM 1368 O O . LEU A 1 184 ? -20.864 -15.429 18.971 1.00 65.12 184 LEU A O 1
ATOM 1372 N N . VAL A 1 185 ? -22.599 -15.613 17.565 1.00 74.62 185 VAL A N 1
ATOM 1373 C CA . VAL A 1 185 ? -22.999 -16.972 17.957 1.00 74.62 185 VAL A CA 1
ATOM 1374 C C . VAL A 1 185 ? -22.938 -17.862 16.716 1.00 74.62 185 VAL A C 1
ATOM 1376 O O . VAL A 1 185 ? -23.775 -17.772 15.818 1.00 74.62 185 VAL A O 1
ATOM 1379 N N . GLY A 1 186 ? -21.907 -18.706 16.630 1.00 78.75 186 GLY A N 1
ATOM 1380 C CA . GLY A 1 186 ? -21.603 -19.456 15.407 1.00 78.75 186 GLY A CA 1
ATOM 1381 C C . GLY A 1 186 ? -21.153 -18.519 14.281 1.00 78.75 186 GLY A C 1
ATOM 1382 O O . GLY A 1 186 ? -20.154 -17.822 14.423 1.00 78.75 186 GLY A O 1
ATOM 1383 N N . THR A 1 187 ? -21.890 -18.489 13.168 1.00 63.06 187 THR A N 1
ATOM 1384 C CA . THR A 1 187 ? -21.675 -17.553 12.044 1.00 63.06 187 THR A CA 1
ATOM 1385 C C . THR A 1 187 ? -22.724 -16.438 11.995 1.00 63.06 187 THR A C 1
ATOM 1387 O O . THR A 1 187 ? -22.872 -15.778 10.970 1.00 63.06 187 THR A O 1
ATOM 1390 N N . ILE A 1 188 ? -23.509 -16.260 13.059 1.00 57.31 188 ILE A N 1
ATOM 1391 C CA . ILE A 1 188 ? -24.582 -15.265 13.127 1.00 57.31 188 ILE A CA 1
ATOM 1392 C C . ILE A 1 188 ? -24.174 -14.192 14.128 1.00 57.31 188 ILE A C 1
ATOM 1394 O O . ILE A 1 188 ? -23.890 -1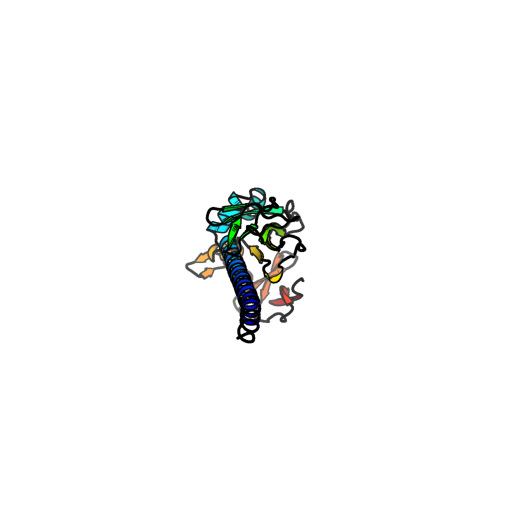4.495 15.287 1.00 57.31 188 ILE A O 1
ATOM 1398 N N . CYS A 1 189 ? -24.145 -12.937 13.687 1.00 55.41 189 CYS A N 1
ATOM 1399 C CA . CYS A 1 189 ? -23.968 -11.807 14.587 1.00 55.41 189 CYS A CA 1
ATOM 1400 C C . CYS A 1 189 ? -25.302 -11.457 15.258 1.00 55.41 189 CYS A C 1
ATOM 1402 O O . CYS A 1 189 ? -26.219 -10.985 14.588 1.00 55.41 189 CYS A O 1
ATOM 1404 N N . ASN A 1 190 ? -25.412 -11.678 16.568 1.00 60.41 190 ASN A N 1
ATOM 1405 C CA . ASN A 1 190 ? -26.582 -11.299 17.355 1.00 60.41 190 ASN A CA 1
ATOM 1406 C C . ASN A 1 190 ? -26.363 -9.931 17.988 1.00 60.41 190 ASN A C 1
ATOM 1408 O O . ASN A 1 190 ? -25.622 -9.806 18.959 1.00 60.41 190 ASN A O 1
ATOM 1412 N N . ILE A 1 191 ? -27.036 -8.905 17.479 1.00 58.41 191 ILE A N 1
ATOM 1413 C CA . ILE A 1 191 ? -26.933 -7.564 18.049 1.00 58.41 191 ILE A CA 1
ATOM 1414 C C . ILE A 1 191 ? -27.965 -7.410 19.167 1.00 58.41 191 ILE A C 1
ATOM 1416 O O . ILE A 1 191 ? -29.151 -7.199 18.921 1.00 58.41 191 ILE A O 1
ATOM 1420 N N . THR A 1 192 ? -27.519 -7.568 20.414 1.00 50.97 192 THR A N 1
ATOM 1421 C CA . THR A 1 192 ? -28.389 -7.594 21.601 1.00 50.97 192 THR A CA 1
ATOM 1422 C C . THR A 1 192 ? -28.913 -6.219 22.009 1.00 50.97 192 THR A C 1
ATOM 1424 O O . THR A 1 192 ? -29.985 -6.140 22.602 1.00 50.97 192 THR A O 1
ATOM 1427 N N . SER A 1 193 ? -28.200 -5.136 21.684 1.00 49.06 193 SER A N 1
ATOM 1428 C CA . SER A 1 193 ? -28.586 -3.766 22.066 1.00 49.06 193 SER A CA 1
ATOM 1429 C C . SER A 1 193 ? -29.608 -3.128 21.125 1.00 49.06 193 SER A C 1
ATOM 1431 O O . SER A 1 193 ? -30.202 -2.106 21.460 1.00 49.06 193 SER A O 1
ATOM 1433 N N . LEU A 1 194 ? -29.845 -3.733 19.959 1.00 49.59 194 LEU A N 1
ATOM 1434 C CA . LEU A 1 194 ? -30.713 -3.153 18.945 1.00 49.59 194 LEU A CA 1
ATOM 1435 C C . LEU A 1 194 ? -32.200 -3.536 19.144 1.00 49.59 194 LEU A C 1
ATOM 1437 O O . LEU A 1 194 ? -33.108 -2.772 18.834 1.00 49.59 194 LEU A O 1
ATOM 1441 N N . ALA A 1 195 ? -32.501 -4.692 19.730 1.00 45.94 195 ALA A N 1
ATOM 1442 C CA . ALA A 1 195 ? -33.885 -5.166 19.820 1.00 45.94 195 ALA A CA 1
ATOM 1443 C C . ALA A 1 195 ? -34.734 -4.516 20.937 1.00 45.94 195 ALA A C 1
ATOM 1445 O O . ALA A 1 195 ? -35.950 -4.689 20.930 1.00 45.94 195 ALA A O 1
ATOM 1446 N N . SER A 1 196 ? -34.151 -3.803 21.911 1.00 50.81 196 SER A N 1
ATOM 1447 C CA . SER A 1 196 ? -34.902 -3.418 23.123 1.00 50.81 196 SER A CA 1
ATOM 1448 C C . SER A 1 196 ? -35.603 -2.058 23.073 1.00 50.81 196 SER A C 1
ATOM 1450 O O . SER A 1 196 ? -36.441 -1.801 23.932 1.00 50.81 196 SER A O 1
ATOM 1452 N N . ALA A 1 197 ? -35.267 -1.177 22.124 1.00 54.84 197 ALA A N 1
ATOM 1453 C CA . ALA A 1 197 ? -35.837 0.177 22.052 1.00 54.84 197 ALA A CA 1
ATOM 1454 C C . ALA A 1 197 ? -36.868 0.365 20.924 1.00 54.84 197 ALA A C 1
ATOM 1456 O O . ALA A 1 197 ? -37.659 1.304 20.974 1.00 54.84 197 ALA A O 1
ATOM 1457 N N . CYS A 1 198 ? -36.874 -0.519 19.925 1.00 62.47 198 CYS A N 1
ATOM 1458 C CA . CYS A 1 198 ? -37.748 -0.420 18.760 1.00 62.47 198 CYS A CA 1
ATOM 1459 C C . CYS A 1 198 ? -38.886 -1.424 18.844 1.00 62.47 198 CYS A C 1
ATOM 1461 O O . CYS A 1 198 ? -38.666 -2.566 19.231 1.00 62.47 198 CYS A O 1
ATOM 1463 N N . ASP A 1 199 ? -40.096 -0.990 18.486 1.00 65.12 199 ASP A N 1
ATOM 1464 C CA . ASP A 1 199 ? -41.311 -1.793 18.595 1.00 65.12 199 ASP A CA 1
ATOM 1465 C C . ASP A 1 199 ? -41.215 -3.060 17.717 1.00 65.12 199 ASP A C 1
ATOM 1467 O O . ASP A 1 199 ? -41.295 -2.968 16.477 1.00 65.12 199 ASP A O 1
ATOM 1471 N N . PRO A 1 200 ? -41.064 -4.252 18.331 1.00 55.91 200 PRO A N 1
ATOM 1472 C CA . PRO A 1 200 ? -40.938 -5.497 17.592 1.00 55.91 200 PRO A CA 1
ATOM 1473 C C . PRO A 1 200 ? -42.264 -5.905 16.933 1.00 55.91 200 PRO A C 1
ATOM 1475 O O . PRO A 1 200 ? -42.241 -6.634 15.939 1.00 55.91 200 PRO A O 1
ATOM 1478 N N . ALA A 1 201 ? -43.415 -5.408 17.412 1.00 61.91 201 ALA A N 1
ATOM 1479 C CA . ALA A 1 201 ? -44.726 -5.727 16.843 1.00 61.91 201 ALA A CA 1
ATOM 1480 C C . ALA A 1 201 ? -44.899 -5.168 15.421 1.00 61.91 201 ALA A C 1
ATOM 1482 O O . ALA A 1 201 ? -45.648 -5.725 14.621 1.00 61.91 201 ALA A O 1
ATOM 1483 N N . ASN A 1 202 ? -44.155 -4.112 15.080 1.00 63.19 202 ASN A N 1
ATOM 1484 C CA . ASN A 1 202 ? -44.191 -3.470 13.768 1.00 63.19 202 ASN A CA 1
ATOM 1485 C C . ASN A 1 202 ? -43.025 -3.869 12.846 1.00 63.19 202 ASN A C 1
ATOM 1487 O O . ASN A 1 202 ? -42.859 -3.273 11.779 1.00 63.19 202 ASN A O 1
ATOM 1491 N N . SER A 1 203 ? -42.228 -4.880 13.224 1.00 59.03 203 SER A N 1
ATOM 1492 C CA . SER A 1 203 ? -40.993 -5.276 12.519 1.00 59.03 203 SER A CA 1
ATOM 1493 C C . SER A 1 203 ? -40.021 -4.104 12.321 1.00 59.03 203 SER A C 1
ATOM 1495 O O . SER A 1 203 ? -39.357 -4.016 11.288 1.00 59.03 203 SER A O 1
ATOM 1497 N N . SER A 1 204 ? -39.994 -3.167 13.272 1.00 63.56 204 SER A N 1
ATOM 1498 C CA . SER A 1 204 ? -39.054 -2.051 13.262 1.00 63.56 204 SER A CA 1
ATOM 1499 C C . SER A 1 204 ? -37.768 -2.466 13.969 1.00 63.56 204 SER A C 1
ATOM 1501 O O . SER A 1 204 ? -37.798 -3.089 15.027 1.00 63.56 204 SER A O 1
ATOM 1503 N N . PHE A 1 205 ? -36.639 -2.144 13.356 1.00 65.25 205 PHE A N 1
ATOM 1504 C CA . PHE A 1 205 ? -35.306 -2.364 13.888 1.00 65.25 205 PHE A CA 1
ATOM 1505 C C . PHE A 1 205 ? -34.653 -0.998 14.075 1.00 65.25 205 PHE A C 1
ATOM 1507 O O . PHE A 1 205 ? -34.984 -0.051 13.362 1.00 65.25 205 PHE A O 1
ATOM 1514 N N . PRO A 1 206 ? -33.730 -0.848 15.017 1.00 66.56 206 PRO A N 1
ATOM 1515 C CA . PRO A 1 206 ? -32.929 0.359 15.085 1.00 66.56 206 PRO A CA 1
ATOM 1516 C C . PRO A 1 206 ? -32.001 0.444 13.881 1.00 66.56 206 PRO A C 1
ATOM 1518 O O . PRO A 1 206 ? -31.316 -0.513 13.516 1.00 66.56 206 PRO A O 1
ATOM 1521 N N . LEU A 1 207 ? -31.993 1.618 13.274 1.00 63.22 207 LEU A N 1
ATOM 1522 C CA . LEU A 1 207 ? -31.208 1.932 12.087 1.00 63.22 207 LEU A CA 1
ATOM 1523 C C . LEU A 1 207 ? -30.055 2.888 12.416 1.00 63.22 207 LEU A C 1
ATOM 1525 O O . LEU A 1 207 ? -29.114 3.007 11.637 1.00 63.22 207 LEU A O 1
ATOM 1529 N N . GLY A 1 208 ? -30.100 3.542 13.579 1.00 62.25 208 GLY A N 1
ATOM 1530 C CA . GLY A 1 208 ? -29.069 4.463 14.044 1.00 62.25 208 GLY A CA 1
ATOM 1531 C C . GLY A 1 208 ? -29.485 5.213 15.307 1.00 62.25 208 GLY A C 1
ATOM 1532 O O . GLY A 1 208 ? -30.405 4.794 16.012 1.00 62.25 208 GLY A O 1
ATOM 1533 N N . PHE A 1 209 ? -28.814 6.335 15.565 1.00 62.16 209 PHE A N 1
ATOM 1534 C CA . PHE A 1 209 ? -29.125 7.261 16.653 1.00 62.16 209 PHE A CA 1
ATOM 1535 C C . PHE A 1 209 ? -29.295 8.681 16.099 1.00 62.16 209 PHE A C 1
ATOM 1537 O O . PHE A 1 209 ? -28.605 9.053 15.149 1.00 62.16 209 PHE A O 1
ATOM 1544 N N . ASP A 1 210 ? -30.204 9.471 16.670 1.00 58.53 210 ASP A N 1
ATOM 1545 C CA . ASP A 1 210 ? -30.348 10.888 16.339 1.00 58.53 210 ASP A CA 1
ATOM 1546 C C . ASP A 1 210 ? -29.208 11.735 16.941 1.00 58.53 210 ASP A C 1
ATOM 1548 O O . ASP A 1 210 ? -28.364 11.255 17.702 1.00 58.53 210 ASP A O 1
ATOM 1552 N N . ASN A 1 211 ? -29.177 13.028 16.610 1.00 53.72 211 ASN A N 1
ATOM 1553 C CA . ASN A 1 211 ? -28.161 13.969 17.098 1.00 53.72 211 ASN A CA 1
ATOM 1554 C C . ASN A 1 211 ? -28.217 14.235 18.617 1.00 53.72 211 ASN A C 1
ATOM 1556 O O . ASN A 1 211 ? -27.352 14.935 19.143 1.00 53.72 211 ASN A O 1
ATOM 1560 N N . THR A 1 212 ? -29.214 13.695 19.316 1.00 54.12 212 THR A N 1
ATOM 1561 C CA . THR A 1 212 ? -29.352 13.734 20.775 1.00 54.12 212 THR A CA 1
ATOM 1562 C C . THR A 1 212 ? -29.082 12.378 21.435 1.00 54.12 212 THR A C 1
ATOM 1564 O O . THR A 1 212 ? -29.121 12.281 22.660 1.00 54.12 212 THR A O 1
ATOM 1567 N N . GLY A 1 213 ? -28.747 11.349 20.648 1.00 48.31 213 GLY A N 1
ATOM 1568 C CA . GLY A 1 213 ? -28.426 10.004 21.117 1.00 48.31 213 GLY A CA 1
ATOM 1569 C C . GLY A 1 213 ? -29.631 9.073 21.281 1.00 48.31 213 GLY A C 1
ATOM 1570 O O . GLY A 1 213 ? -29.462 7.984 21.828 1.00 48.31 213 GLY A O 1
ATOM 1571 N N . ASN A 1 214 ? -30.832 9.447 20.820 1.00 60.53 214 ASN A N 1
ATOM 1572 C CA . ASN A 1 214 ? -31.984 8.539 20.850 1.00 60.53 214 ASN A CA 1
ATOM 1573 C C . ASN A 1 214 ? -31.930 7.552 19.687 1.00 60.53 214 ASN A C 1
ATOM 1575 O O . ASN A 1 214 ? -31.518 7.899 18.585 1.00 60.53 214 ASN A O 1
ATOM 1579 N N . VAL A 1 215 ? -32.407 6.331 19.915 1.00 61.97 215 VAL A N 1
ATOM 1580 C CA . VAL A 1 215 ? -32.474 5.283 18.891 1.00 61.97 215 VAL A CA 1
ATOM 1581 C C . VAL A 1 215 ? -33.502 5.644 17.812 1.00 61.97 215 VAL A C 1
ATOM 1583 O O . VAL A 1 215 ? -34.663 5.908 18.118 1.00 61.97 215 VAL A O 1
ATOM 1586 N N . ILE A 1 216 ? -33.094 5.598 16.544 1.00 65.31 216 ILE 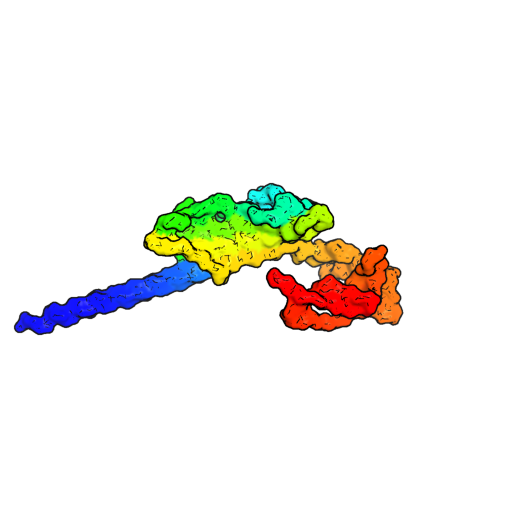A N 1
ATOM 1587 C CA . ILE A 1 216 ? -33.979 5.739 15.382 1.00 65.31 216 ILE A CA 1
ATOM 1588 C C . ILE A 1 216 ? -34.469 4.351 14.972 1.00 65.31 216 ILE A C 1
ATOM 1590 O O . ILE A 1 216 ? -33.670 3.510 14.559 1.00 65.31 216 ILE A O 1
ATOM 1594 N N . CYS A 1 217 ? -35.778 4.121 15.050 1.00 69.75 217 CYS A N 1
ATOM 1595 C CA . CYS A 1 217 ? -36.419 2.849 14.718 1.00 69.75 217 CYS A CA 1
ATOM 1596 C C . CYS A 1 217 ? -37.096 2.903 13.348 1.00 69.75 217 CYS A C 1
ATOM 1598 O O . CYS A 1 217 ? -37.890 3.801 13.081 1.00 69.75 217 CYS A O 1
ATOM 1600 N N . GLY A 1 218 ? -36.858 1.907 12.498 1.00 69.06 218 GLY A N 1
ATOM 1601 C CA . GLY A 1 218 ? -37.509 1.811 11.196 1.00 69.06 218 GLY A CA 1
ATOM 1602 C C . GLY A 1 218 ? -37.389 0.424 10.579 1.00 69.06 218 GLY A C 1
ATOM 1603 O O . GLY A 1 218 ? -36.734 -0.472 11.104 1.00 69.06 218 GLY A O 1
ATOM 1604 N N . LYS A 1 219 ? -38.050 0.212 9.445 1.00 65.25 219 LYS A N 1
ATOM 1605 C CA . LYS A 1 219 ? -37.795 -0.982 8.631 1.00 65.25 219 LYS A CA 1
ATOM 1606 C C . LYS A 1 219 ? -36.570 -0.683 7.774 1.00 65.25 219 LYS A C 1
ATOM 1608 O O . LYS A 1 219 ? -36.563 0.394 7.182 1.00 65.25 219 LYS A O 1
ATOM 1613 N N . PRO A 1 220 ? -35.571 -1.578 7.667 1.00 57.06 220 PRO A N 1
ATOM 1614 C CA . PRO A 1 220 ? -34.511 -1.407 6.684 1.00 57.06 220 PRO A CA 1
ATOM 1615 C C . PRO A 1 220 ? -35.168 -1.385 5.303 1.00 57.06 220 PRO A C 1
ATOM 1617 O O . PRO A 1 220 ? -35.564 -2.418 4.767 1.00 57.06 220 PRO A O 1
ATOM 1620 N N . ASN A 1 221 ? -35.380 -0.184 4.771 1.00 57.97 221 ASN A N 1
ATOM 1621 C CA . ASN A 1 221 ? -35.910 -0.002 3.438 1.00 57.97 221 ASN A CA 1
ATOM 1622 C C . ASN A 1 221 ? -34.718 -0.190 2.492 1.00 57.97 221 ASN A C 1
ATOM 1624 O O . ASN A 1 221 ? -33.775 0.596 2.579 1.00 57.97 221 ASN A O 1
ATOM 1628 N N . PRO A 1 222 ? -34.704 -1.210 1.617 1.00 50.34 222 PRO A N 1
ATOM 1629 C CA . PRO A 1 222 ? -33.560 -1.539 0.764 1.00 50.34 222 PRO A CA 1
ATOM 1630 C C . PRO A 1 222 ? -33.357 -0.533 -0.382 1.00 50.34 222 PRO A C 1
ATOM 1632 O O . PRO A 1 222 ? -32.872 -0.899 -1.451 1.00 50.34 222 PRO A O 1
ATOM 1635 N N . GLY A 1 223 ? -33.757 0.727 -0.193 1.00 57.66 223 GLY A N 1
ATOM 1636 C CA . GLY A 1 223 ? -33.487 1.792 -1.141 1.00 57.66 223 GLY A CA 1
ATOM 1637 C C . GLY A 1 223 ? -31.993 1.833 -1.441 1.00 57.66 223 GLY A C 1
ATOM 1638 O O . GLY A 1 223 ? -31.166 1.882 -0.534 1.00 57.66 223 GLY A O 1
ATOM 1639 N N . ALA A 1 224 ? -31.651 1.766 -2.722 1.00 61.69 224 ALA A N 1
ATOM 1640 C CA . ALA A 1 224 ? -30.292 1.999 -3.165 1.00 61.69 224 ALA A CA 1
ATOM 1641 C C . ALA A 1 224 ? -30.090 3.507 -3.320 1.00 61.69 224 ALA A C 1
ATOM 1643 O O . ALA A 1 224 ? -30.951 4.200 -3.870 1.00 61.69 224 ALA A O 1
ATOM 1644 N N . CYS A 1 225 ? -28.939 4.002 -2.875 1.00 72.56 225 CYS A N 1
ATOM 1645 C CA . CYS A 1 225 ? -28.469 5.301 -3.326 1.00 72.56 225 CYS A CA 1
ATOM 1646 C C . CYS A 1 225 ? -28.269 5.282 -4.845 1.00 72.56 225 CYS A C 1
ATOM 1648 O O . CYS A 1 225 ? -28.080 4.222 -5.453 1.00 72.56 225 CYS A O 1
ATOM 1650 N N . SER A 1 226 ? -28.346 6.456 -5.473 1.00 75.81 226 SER A N 1
ATOM 1651 C CA . SER A 1 226 ? -28.029 6.568 -6.894 1.00 75.81 226 SER A CA 1
ATOM 1652 C C . SER A 1 226 ? -26.584 6.106 -7.143 1.00 75.81 226 SER A C 1
ATOM 1654 O O . SER A 1 226 ? -25.760 6.111 -6.231 1.00 75.81 226 SER A O 1
ATOM 1656 N N . ALA A 1 227 ? -26.247 5.699 -8.370 1.00 66.94 227 ALA A N 1
ATOM 1657 C CA . ALA A 1 227 ? -24.915 5.160 -8.679 1.00 66.94 227 ALA A CA 1
ATOM 1658 C C . ALA A 1 227 ? -23.747 6.133 -8.386 1.00 66.94 227 ALA A C 1
ATOM 1660 O O . ALA A 1 227 ? -22.597 5.701 -8.348 1.00 66.94 227 ALA A O 1
ATOM 1661 N N . SER A 1 228 ? -24.029 7.427 -8.199 1.00 60.41 228 SER A N 1
ATOM 1662 C CA . SER A 1 228 ? -23.059 8.470 -7.838 1.00 60.41 228 SER A CA 1
ATOM 1663 C C . SER A 1 228 ? -23.014 8.806 -6.342 1.00 60.41 228 SER A C 1
ATOM 1665 O O . SER A 1 228 ? -22.181 9.613 -5.929 1.00 60.41 228 SER A O 1
ATOM 1667 N N . ASP A 1 229 ? -23.877 8.197 -5.530 1.00 62.66 229 ASP A N 1
ATOM 1668 C CA . ASP A 1 229 ? -24.051 8.531 -4.120 1.00 62.66 229 ASP A CA 1
ATOM 1669 C C . ASP A 1 229 ? -23.690 7.346 -3.214 1.00 62.66 229 ASP A C 1
ATOM 1671 O O . ASP A 1 229 ? -23.876 6.178 -3.557 1.00 62.66 229 ASP A O 1
ATOM 1675 N N . VAL A 1 230 ? -23.200 7.652 -2.015 1.00 58.59 230 VAL A N 1
ATOM 1676 C CA . VAL A 1 230 ? -22.991 6.692 -0.929 1.00 58.59 230 VAL A CA 1
ATOM 1677 C C . VAL A 1 230 ? -24.049 6.877 0.148 1.00 58.59 230 VAL A C 1
ATOM 1679 O O . VAL A 1 230 ? -24.505 7.989 0.418 1.00 58.59 230 VAL A O 1
ATOM 1682 N N . ALA A 1 231 ? -24.414 5.771 0.789 1.00 68.25 231 ALA A N 1
ATOM 1683 C CA . ALA A 1 231 ? -25.242 5.799 1.983 1.00 68.25 231 ALA A CA 1
ATOM 1684 C C . ALA A 1 231 ? -24.470 6.484 3.116 1.00 68.25 231 ALA A C 1
ATOM 1686 O O . ALA A 1 231 ? -23.402 6.016 3.512 1.00 68.25 231 ALA A O 1
ATOM 1687 N N . THR A 1 232 ? -25.000 7.592 3.624 1.00 65.19 232 THR A N 1
ATOM 1688 C CA . THR A 1 232 ? -24.395 8.375 4.710 1.00 65.19 232 THR A CA 1
ATOM 1689 C C . THR A 1 232 ? -25.128 8.230 6.036 1.00 65.19 232 THR A C 1
ATOM 1691 O O . THR A 1 232 ? -24.575 8.588 7.073 1.00 65.19 232 THR A O 1
ATOM 1694 N N . GLY A 1 233 ? -26.342 7.680 6.036 1.00 63.25 233 GLY A N 1
ATOM 1695 C CA . GLY A 1 233 ? -27.098 7.419 7.257 1.00 63.25 233 GLY A CA 1
ATOM 1696 C C . GLY A 1 233 ? -28.542 7.020 6.980 1.00 63.25 233 GLY A C 1
ATOM 1697 O O . GLY A 1 233 ? -28.873 6.593 5.875 1.00 63.25 233 GLY A O 1
ATOM 1698 N N . PHE A 1 234 ? -29.399 7.196 7.985 1.00 66.75 234 PHE A N 1
ATOM 1699 C CA . PHE A 1 234 ? -30.847 7.027 7.882 1.00 66.75 234 PHE A CA 1
ATOM 1700 C C . PHE A 1 234 ? -31.564 8.249 8.471 1.00 66.75 234 PHE A C 1
ATOM 1702 O O . PHE A 1 234 ? -31.071 8.850 9.426 1.00 66.75 234 PHE A O 1
ATOM 1709 N N . ASP A 1 235 ? -32.708 8.630 7.903 1.00 65.88 235 ASP A N 1
ATOM 1710 C CA . ASP A 1 235 ? -33.594 9.639 8.484 1.00 65.88 235 ASP A CA 1
ATOM 1711 C C . ASP A 1 235 ? -34.372 9.078 9.689 1.00 65.88 235 ASP A C 1
ATOM 1713 O O . ASP A 1 235 ? -34.314 7.887 9.997 1.00 65.88 235 ASP A O 1
ATOM 1717 N N . ALA A 1 236 ? -35.132 9.941 10.370 1.00 60.03 236 ALA A N 1
ATOM 1718 C CA . ALA A 1 236 ? -35.902 9.582 11.562 1.00 60.03 236 ALA A CA 1
ATOM 1719 C C . ALA A 1 236 ? -37.018 8.545 11.309 1.00 60.03 236 ALA A C 1
ATOM 1721 O O . ALA A 1 236 ? -37.602 8.030 12.261 1.00 60.03 236 ALA A O 1
ATOM 1722 N N . GLN A 1 237 ? -37.337 8.249 10.048 1.00 63.59 237 GLN A N 1
ATOM 1723 C CA . GLN A 1 237 ? -38.326 7.259 9.627 1.00 63.59 237 GLN A CA 1
ATOM 1724 C C . GLN A 1 237 ? -37.669 5.983 9.070 1.00 63.59 237 GLN A C 1
ATOM 1726 O O . GLN A 1 237 ? -38.370 5.037 8.700 1.00 63.59 237 GLN A O 1
ATOM 1731 N N . GLY A 1 238 ? -36.335 5.931 9.022 1.00 54.44 238 GLY A N 1
ATOM 1732 C CA . GLY A 1 238 ? -35.571 4.808 8.498 1.00 54.44 238 GLY A CA 1
ATOM 1733 C C . GLY A 1 238 ? -35.340 4.813 6.989 1.00 54.44 238 GLY A C 1
ATOM 1734 O O . GLY A 1 238 ? -34.940 3.791 6.428 1.00 54.44 238 GLY A O 1
ATOM 1735 N N . GLY A 1 239 ? -35.589 5.935 6.315 1.00 68.12 239 GLY A N 1
ATOM 1736 C CA . GLY A 1 239 ? -35.185 6.151 4.930 1.00 68.12 239 GLY A CA 1
ATOM 1737 C C . GLY A 1 239 ? -33.672 6.320 4.820 1.00 68.12 239 GLY A C 1
ATOM 1738 O O . GLY A 1 239 ? -33.066 6.997 5.644 1.00 68.12 239 GLY A O 1
ATOM 1739 N N . ILE A 1 240 ? -33.042 5.697 3.820 1.00 68.25 240 ILE A N 1
ATOM 1740 C CA . ILE A 1 240 ? -31.601 5.839 3.581 1.00 68.25 240 ILE A CA 1
ATOM 1741 C C . ILE A 1 240 ? -31.274 7.280 3.167 1.00 68.25 240 ILE A C 1
ATOM 1743 O O . ILE A 1 240 ? -31.863 7.825 2.233 1.00 68.25 240 ILE A O 1
ATOM 1747 N N . LEU A 1 241 ? -30.333 7.903 3.869 1.00 70.75 241 LEU A N 1
ATOM 1748 C CA . LEU A 1 241 ? -29.757 9.184 3.484 1.00 70.75 241 LEU A CA 1
ATOM 1749 C C . LEU A 1 241 ? -28.582 8.912 2.552 1.00 70.75 241 LEU A C 1
ATOM 1751 O O . LEU A 1 241 ? -27.665 8.164 2.893 1.00 70.75 241 LEU A O 1
ATOM 1755 N N . CYS A 1 242 ? -28.625 9.522 1.375 1.00 75.81 242 CYS A N 1
ATOM 1756 C CA . CYS A 1 242 ? -27.587 9.410 0.363 1.00 75.81 242 CYS A CA 1
ATOM 1757 C C . CYS A 1 242 ? -26.904 10.763 0.196 1.00 75.81 242 CYS A C 1
ATOM 1759 O O . CYS A 1 242 ? -27.570 11.799 0.160 1.00 75.81 242 CYS A O 1
ATOM 1761 N N . ALA A 1 243 ? -25.582 10.757 0.078 1.00 64.81 243 ALA A N 1
ATOM 1762 C CA . ALA A 1 243 ? -24.816 11.932 -0.318 1.00 64.81 243 ALA A CA 1
ATOM 1763 C C . ALA A 1 243 ? -23.854 11.553 -1.446 1.00 64.81 243 ALA A C 1
ATOM 1765 O O . ALA A 1 243 ? -23.496 10.378 -1.547 1.00 64.81 243 ALA A O 1
ATOM 1766 N N . PRO A 1 244 ? -23.397 12.516 -2.264 1.00 64.94 244 PRO A N 1
ATOM 1767 C CA . PRO A 1 244 ? -22.397 12.249 -3.287 1.00 64.94 244 PRO A CA 1
ATOM 1768 C C . PRO A 1 244 ? -21.204 11.505 -2.690 1.00 64.94 244 PRO A C 1
ATOM 1770 O O . PRO A 1 244 ? -20.684 11.903 -1.643 1.00 64.94 244 PRO A O 1
ATOM 1773 N N . ALA A 1 245 ? -20.772 10.424 -3.342 1.00 50.09 245 ALA A N 1
ATOM 1774 C CA . ALA A 1 245 ? -19.508 9.788 -2.998 1.00 50.09 245 ALA A CA 1
ATOM 1775 C C . ALA A 1 245 ? -18.412 10.857 -3.134 1.00 50.09 245 ALA A C 1
ATOM 1777 O O . ALA A 1 245 ? -18.215 11.381 -4.230 1.00 50.09 245 ALA A O 1
ATOM 1778 N N . CYS A 1 246 ? -17.760 11.249 -2.034 1.00 46.91 246 CYS A N 1
ATOM 1779 C CA . CYS A 1 246 ? -16.682 12.235 -2.093 1.00 46.91 246 CYS A CA 1
ATOM 1780 C C . CYS A 1 246 ? -15.648 11.815 -3.155 1.00 46.91 246 CYS A C 1
ATOM 1782 O O . CYS A 1 246 ? -15.183 10.673 -3.137 1.00 46.91 246 CYS A O 1
ATOM 1784 N N . LEU A 1 247 ? -15.336 12.741 -4.073 1.00 36.47 247 LEU A N 1
ATOM 1785 C CA . LEU A 1 247 ? -14.283 12.628 -5.091 1.00 36.47 247 LEU A CA 1
ATOM 1786 C C . LEU A 1 247 ? -12.889 12.514 -4.461 1.00 36.47 247 LEU A C 1
ATOM 1788 O O . LEU A 1 247 ? -12.624 13.253 -3.485 1.00 36.47 247 LEU A O 1
#

pLDDT: mean 72.12, std 18.09, range [30.8, 96.62]

Secondary structure (DSSP, 8-state):
--SSSSSHHHHHHHHHHHHHHHHHHHHHHHHHHHHHHHHHHHHHHHHSHHHHHHHHHH-GGGHHHHHT---GGG-S-EE-EEEETTEEEETT-S--EE-TTS-EES---TTT--SSS-EEEEEEEEEE-SSTT-TT-EEEEEEEEEEE-TTS-EEE-GGG-EEEE--GGGS-HHHHHHHTT-EEETTEEE-TTTTTTS-GGGT-EEEEE-TTSPEEEE----PPPPTTEEEEEE-TTSPEEEEE---

Radius of gyration: 26.96 Å; chains: 1; boundi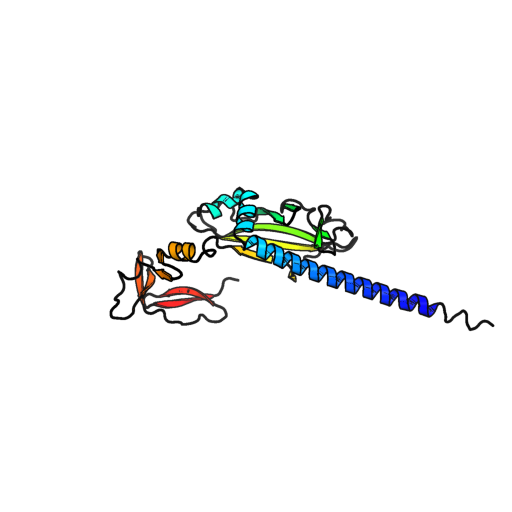ng box: 74×35×85 Å